Protein AF-A0A7C9EE19-F1 (afdb_monomer)

Solvent-accessible surface area (backbone atoms only — not comparable to full-atom values): 13655 Å² total; per-residue (Å²): 97,84,60,74,48,74,45,50,54,48,44,42,78,73,37,93,88,43,76,81,64,87,72,35,47,49,57,28,55,75,69,73,62,63,69,71,61,32,58,53,50,44,50,51,52,64,73,42,63,84,76,76,66,78,66,37,51,31,36,40,37,38,56,40,65,44,75,71,57,58,52,38,36,60,92,71,27,51,80,49,44,76,44,81,90,72,93,55,77,89,51,56,84,52,45,67,59,51,50,53,50,48,53,49,28,58,78,70,51,66,73,44,75,79,48,72,50,75,57,94,93,35,40,36,34,32,32,30,45,57,46,43,48,74,50,78,75,36,78,85,41,49,64,61,52,52,52,50,54,49,52,49,53,54,48,38,35,73,63,64,22,51,33,38,32,30,32,80,74,69,29,31,51,94,78,37,57,44,47,51,54,54,49,69,74,42,77,82,61,77,32,43,79,43,56,58,49,70,61,52,32,53,52,55,58,71,68,53,66,93,85,66,88,78,83,91,69,81,60,43,86,40,82,46,28,35,56,40,50,64,58,74,78,107

Foldseek 3Di:
DAFDDPLLVVCVVVPPLNDPPPTGVVVCVVVVNDDPCSVVSVVVVVVCVPVDDDQALEEEEAEAADLQSVCLQCVNPVVSVVDPRDDDPVCVVCSVVSVVVLVVCLPDNAKDFSDWDADPNGIYTYIYDSHYPVLLVPPVCLVVSVVRLLVVQVVSQVSVHAEYEQEDSSLPCVRQNRCVNNCVVCVPRNYHYHHCLVVVLVVVLVPDDPPDPDDDQDPCVDPNNVSNVVVVVD

Mean predicted aligned error: 7.74 Å

Nearest PDB structures (foldseek):
  8s65-assembly1_A  TM=3.231E-01  e=6.496E+00  Toxoplasma gondii
  8bwc-assembly1_A  TM=3.155E-01  e=8.228E+00  Escherichia coli
  8s65-assembly2_B  TM=2.722E-01  e=6.891E+00  Toxoplasma gondii

pLDDT: mean 88.24, std 10.8, range [48.5, 98.25]

Organism: Opuntia streptacantha (NCBI:txid393608)

Structure (mmCIF, N/CA/C/O backbone):
data_AF-A0A7C9EE19-F1
#
_entry.id   AF-A0A7C9EE19-F1
#
loop_
_atom_site.group_PDB
_atom_site.id
_atom_site.type_symbol
_atom_site.label_atom_id
_atom_site.label_alt_id
_atom_site.label_comp_id
_atom_site.label_asym_id
_atom_site.label_entity_id
_atom_site.label_seq_id
_atom_site.pdbx_PDB_ins_code
_atom_site.Cartn_x
_atom_site.Cartn_y
_atom_site.Cartn_z
_atom_site.occupancy
_atom_site.B_iso_or_equiv
_atom_site.auth_seq_id
_atom_site.auth_comp_id
_atom_site.auth_asym_id
_atom_site.auth_atom_id
_atom_site.pdbx_PDB_model_num
ATOM 1 N N . TYR A 1 1 ? -24.754 15.713 14.280 1.00 54.56 1 TYR A N 1
ATOM 2 C CA . TYR A 1 1 ? -23.568 15.708 13.398 1.00 54.56 1 TYR A CA 1
ATOM 3 C C . TYR A 1 1 ? -23.736 16.798 12.347 1.00 54.56 1 TYR A C 1
ATOM 5 O O . TYR A 1 1 ? -24.830 16.920 11.824 1.00 54.56 1 TYR A O 1
ATOM 13 N N . LEU A 1 2 ? -22.707 17.600 12.047 1.00 52.12 2 LEU A N 1
ATOM 14 C CA . LEU A 1 2 ? -22.769 18.587 10.948 1.00 52.12 2 LEU A CA 1
ATOM 15 C C . LEU A 1 2 ? -22.546 17.939 9.567 1.00 52.12 2 LEU A C 1
ATOM 17 O O . LEU A 1 2 ? -22.934 18.500 8.550 1.00 52.12 2 LEU A O 1
ATOM 21 N N . ILE A 1 3 ? -21.937 16.748 9.540 1.00 59.44 3 ILE A N 1
ATOM 22 C CA . ILE A 1 3 ? -21.558 16.006 8.333 1.00 59.44 3 ILE A CA 1
ATOM 23 C C . ILE A 1 3 ? -22.097 14.576 8.441 1.00 59.44 3 ILE A C 1
ATOM 25 O O . ILE A 1 3 ? -22.168 14.006 9.531 1.00 59.44 3 ILE A O 1
ATOM 29 N N . TYR A 1 4 ? -22.487 14.011 7.304 1.00 65.69 4 TYR A N 1
ATOM 30 C CA . TYR A 1 4 ? -22.985 12.650 7.152 1.00 65.69 4 TYR A CA 1
ATOM 31 C C . TYR A 1 4 ? -22.011 11.586 7.693 1.00 65.69 4 TYR A C 1
ATOM 33 O O . TYR A 1 4 ? -20.843 11.562 7.300 1.00 65.69 4 TYR A O 1
ATOM 41 N N . THR A 1 5 ? -22.481 10.681 8.560 1.00 69.62 5 THR A N 1
ATOM 42 C CA . THR A 1 5 ? -21.664 9.579 9.101 1.00 69.62 5 THR A CA 1
ATOM 43 C C . THR A 1 5 ? -22.071 8.223 8.514 1.00 69.62 5 THR A C 1
ATOM 45 O O . THR A 1 5 ? -23.236 8.024 8.161 1.00 69.62 5 THR A O 1
ATOM 48 N N . PRO A 1 6 ? -21.148 7.243 8.432 1.00 74.25 6 PRO A N 1
ATOM 49 C CA . PRO A 1 6 ? -21.480 5.889 7.988 1.00 74.25 6 PRO A CA 1
ATOM 50 C C . PRO A 1 6 ? -22.571 5.209 8.825 1.00 74.25 6 PRO A C 1
ATOM 52 O O . PRO A 1 6 ? -23.382 4.474 8.280 1.00 74.25 6 PRO A O 1
ATOM 55 N N . THR A 1 7 ? -22.638 5.462 10.134 1.00 78.38 7 THR A N 1
ATOM 56 C CA . THR A 1 7 ? -23.676 4.872 10.996 1.00 78.38 7 THR A CA 1
ATOM 57 C C . THR A 1 7 ? -25.049 5.474 10.753 1.00 78.38 7 THR A C 1
ATOM 59 O O . THR A 1 7 ? -26.041 4.751 10.789 1.00 78.38 7 THR A O 1
ATOM 62 N N . TYR A 1 8 ? -25.107 6.769 10.440 1.00 76.56 8 TYR A N 1
ATOM 63 C CA . TYR A 1 8 ? -26.339 7.426 10.021 1.00 76.56 8 TYR A CA 1
ATOM 64 C C . TYR A 1 8 ? -26.836 6.863 8.677 1.00 76.56 8 TYR A C 1
ATOM 66 O O . TYR A 1 8 ? -28.012 6.534 8.548 1.00 76.56 8 TYR A O 1
ATOM 74 N N . HIS A 1 9 ? -25.924 6.640 7.719 1.00 76.38 9 HIS A N 1
ATOM 75 C CA . HIS A 1 9 ? -26.224 5.937 6.462 1.00 76.38 9 HIS A CA 1
ATOM 76 C C . HIS A 1 9 ? -26.796 4.540 6.702 1.00 76.38 9 HIS A C 1
ATOM 78 O O . HIS A 1 9 ? -27.820 4.178 6.132 1.00 76.38 9 HIS A O 1
ATOM 84 N N . THR A 1 10 ? -26.136 3.737 7.538 1.00 78.69 10 THR A N 1
ATOM 85 C CA . THR A 1 10 ? -26.581 2.371 7.827 1.00 78.69 10 THR A CA 1
ATOM 86 C C . THR A 1 10 ? -27.983 2.358 8.417 1.00 78.69 10 THR A C 1
ATOM 88 O O . THR A 1 10 ? -28.824 1.622 7.913 1.00 78.69 10 THR A O 1
ATOM 91 N N . LEU A 1 11 ? -28.258 3.200 9.419 1.00 80.38 11 LEU A N 1
ATOM 92 C CA . LEU A 1 11 ? -29.579 3.261 10.047 1.00 80.38 11 LEU A CA 1
ATOM 93 C C . LEU A 1 11 ? -30.680 3.636 9.068 1.00 80.38 11 LEU A C 1
ATOM 95 O O . LEU A 1 11 ? -31.757 3.057 9.134 1.00 80.38 11 LEU A O 1
ATOM 99 N N . HIS A 1 12 ? -30.393 4.533 8.128 1.00 76.06 12 HIS A N 1
ATOM 100 C CA . HIS A 1 12 ? -31.331 4.856 7.065 1.00 76.06 12 HIS A CA 1
ATOM 101 C C . HIS A 1 12 ? -31.692 3.635 6.197 1.00 76.06 12 HIS A C 1
ATOM 103 O O . HIS A 1 12 ? -32.856 3.428 5.870 1.00 76.06 12 HIS A O 1
ATOM 109 N N . HIS A 1 13 ? -30.719 2.787 5.860 1.00 75.19 13 HIS A N 1
ATOM 110 C CA . HIS A 1 13 ? -30.983 1.581 5.069 1.00 75.19 13 HIS A CA 1
ATOM 111 C C . HIS A 1 13 ? -31.585 0.420 5.870 1.00 75.19 13 HIS A C 1
ATOM 113 O O . HIS A 1 13 ? -32.135 -0.502 5.269 1.00 75.19 13 HIS A O 1
ATOM 119 N N . THR A 1 14 ? -31.475 0.431 7.199 1.00 79.69 14 THR A N 1
ATOM 120 C CA . THR A 1 14 ? -31.976 -0.653 8.057 1.00 79.69 14 THR A CA 1
ATOM 121 C C . THR A 1 14 ? -33.297 -0.328 8.751 1.00 79.69 14 THR A C 1
ATOM 123 O O . THR A 1 14 ? -34.062 -1.243 9.043 1.00 79.69 14 THR A O 1
ATOM 126 N N . GLU A 1 15 ? -33.581 0.945 9.033 1.00 77.50 15 GLU A N 1
ATOM 127 C CA . GLU A 1 15 ? -34.769 1.389 9.766 1.00 77.50 15 GLU A CA 1
ATOM 128 C C . GLU A 1 15 ? -35.680 2.234 8.873 1.00 77.50 15 GLU A C 1
ATOM 130 O O . GLU A 1 15 ? -35.262 3.243 8.312 1.00 77.50 15 GLU A O 1
ATOM 135 N N . LYS A 1 16 ? -36.962 1.861 8.796 1.00 71.88 16 LYS A N 1
ATOM 136 C CA . LYS A 1 16 ? -37.968 2.579 7.994 1.00 71.88 16 LYS A CA 1
ATOM 137 C C . LYS A 1 16 ? -38.292 3.980 8.530 1.00 71.88 16 LYS A C 1
ATOM 139 O O . LYS A 1 16 ? -38.760 4.818 7.770 1.00 71.88 16 LYS A O 1
ATOM 144 N N . ASP A 1 17 ? -37.999 4.229 9.805 1.00 69.94 17 ASP A N 1
ATOM 145 C CA . ASP A 1 17 ? -38.342 5.470 10.513 1.00 69.94 17 ASP A CA 1
ATOM 146 C C . ASP A 1 17 ? -37.220 6.525 10.447 1.00 69.94 17 ASP A C 1
ATOM 148 O O . ASP A 1 17 ? -37.291 7.571 11.089 1.00 69.94 17 ASP A O 1
ATOM 152 N N . SER A 1 18 ? -36.153 6.255 9.687 1.00 67.25 18 SER A N 1
ATOM 153 C CA . SER A 1 18 ? -35.038 7.183 9.488 1.00 67.25 18 SER A CA 1
ATOM 154 C C . SER A 1 18 ? -35.227 7.961 8.184 1.00 67.25 18 SER A C 1
ATOM 156 O O . SER A 1 18 ? -35.023 7.421 7.093 1.00 67.25 18 SER A O 1
ATOM 158 N N . ASN A 1 19 ? -35.618 9.235 8.302 1.00 60.59 19 ASN A N 1
ATOM 159 C CA . ASN A 1 19 ? -35.933 10.104 7.166 1.00 60.59 19 ASN A CA 1
ATOM 160 C C . ASN A 1 19 ? -34.787 10.216 6.143 1.00 60.59 19 ASN A C 1
ATOM 162 O O . ASN A 1 19 ? -33.608 10.301 6.477 1.00 60.59 19 ASN A O 1
ATOM 166 N N . PHE A 1 20 ? -35.177 10.267 4.867 1.00 54.53 20 PHE A N 1
ATOM 167 C CA . PHE A 1 20 ? -34.319 10.382 3.684 1.00 54.53 20 PHE A CA 1
ATOM 168 C C . PHE A 1 20 ? -33.808 11.814 3.473 1.00 54.53 20 PHE A C 1
ATOM 170 O O . PHE A 1 20 ? -33.829 12.298 2.341 1.00 54.53 20 PHE A O 1
ATOM 177 N N . CYS A 1 21 ? -33.404 12.559 4.513 1.00 53.66 21 CYS A N 1
ATOM 178 C CA . CYS A 1 21 ? -32.814 13.869 4.240 1.00 53.66 21 CYS A CA 1
ATOM 179 C C . CYS A 1 21 ? -31.444 13.638 3.597 1.00 53.66 21 CYS A C 1
ATOM 181 O O . CYS A 1 21 ? -30.437 13.419 4.267 1.00 53.66 21 CYS A O 1
ATOM 183 N N . LEU A 1 22 ? -31.462 13.608 2.262 1.00 48.50 22 LEU A N 1
ATOM 184 C CA . LEU A 1 22 ? -30.550 12.877 1.388 1.00 48.50 22 LEU A CA 1
ATOM 185 C C . LEU A 1 22 ? -29.077 13.253 1.553 1.00 48.50 22 LEU A C 1
ATOM 187 O O . LEU A 1 22 ? -28.220 12.561 1.018 1.00 48.50 22 LEU A O 1
ATOM 191 N N . PHE A 1 23 ? -28.752 14.309 2.304 1.00 52.09 23 PHE A N 1
ATOM 192 C CA . PHE A 1 23 ? -27.377 14.766 2.419 1.00 52.09 23 PHE A CA 1
ATOM 193 C C . PHE A 1 23 ? -26.913 15.299 3.774 1.00 52.09 23 PHE A C 1
ATOM 195 O O . PHE A 1 23 ? -25.697 15.417 3.917 1.00 52.09 23 PHE A O 1
ATOM 202 N N . MET A 1 24 ? -27.748 15.612 4.779 1.00 60.44 24 MET A N 1
ATOM 203 C CA . MET A 1 24 ? -27.207 16.278 5.981 1.00 60.44 24 MET A CA 1
ATOM 204 C C . MET A 1 24 ? -27.994 16.037 7.283 1.00 60.44 24 MET A C 1
ATOM 206 O O . MET A 1 24 ? -29.144 16.461 7.369 1.00 60.44 24 MET A O 1
ATOM 210 N N . PRO A 1 25 ? -27.330 15.569 8.364 1.00 66.12 25 PRO A N 1
ATOM 211 C CA . PRO A 1 25 ? -27.910 15.569 9.710 1.00 66.12 25 PRO A CA 1
ATOM 212 C C . PRO A 1 25 ? -28.196 16.980 10.264 1.00 66.12 25 PRO A C 1
ATOM 214 O O . PRO A 1 25 ? -28.789 17.110 11.330 1.00 66.12 25 PRO A O 1
ATOM 217 N N . LEU A 1 26 ? -27.788 18.039 9.552 1.00 70.62 26 LEU A N 1
ATOM 218 C CA . LEU A 1 26 ? -28.164 19.424 9.835 1.00 70.62 26 LEU A CA 1
ATOM 219 C C . LEU A 1 26 ? -29.665 19.669 9.627 1.00 70.62 26 LEU A C 1
ATOM 221 O O . LEU A 1 26 ? -30.281 20.336 10.448 1.00 70.62 26 LEU A O 1
ATOM 225 N N . TYR A 1 27 ? -30.264 19.135 8.561 1.00 74.94 27 TYR A N 1
ATOM 226 C CA . TYR A 1 27 ? -31.693 19.338 8.309 1.00 74.94 27 TYR A CA 1
ATOM 227 C C . TYR A 1 27 ? -32.546 18.526 9.274 1.00 74.94 27 TYR A C 1
ATOM 229 O O . TYR A 1 27 ? -33.537 19.043 9.775 1.00 74.94 27 TYR A O 1
ATOM 237 N N . ASP A 1 28 ? -32.110 17.315 9.624 1.00 74.88 28 ASP A N 1
ATOM 238 C CA . ASP A 1 28 ? -32.756 16.544 10.685 1.00 74.88 28 ASP A CA 1
ATOM 239 C C . ASP A 1 28 ? -32.596 17.197 12.061 1.00 74.88 28 ASP A C 1
ATOM 241 O O . ASP A 1 28 ? -33.479 17.082 12.906 1.00 74.88 28 ASP A O 1
ATOM 245 N N . LEU A 1 29 ? -31.496 17.921 12.301 1.00 76.06 29 LEU A N 1
ATOM 246 C CA . LEU A 1 29 ? -31.345 18.7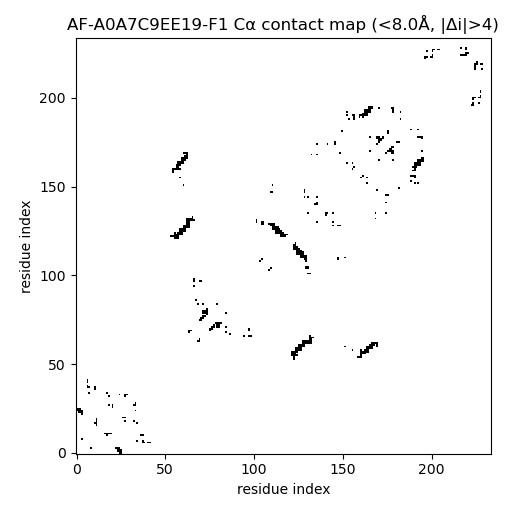42 13.503 1.00 76.06 29 LEU A CA 1
ATOM 247 C C . LEU A 1 29 ? -32.348 19.901 13.508 1.00 76.06 29 LEU A C 1
ATOM 249 O O . LEU A 1 29 ? -33.022 20.109 14.511 1.00 76.06 29 LEU A O 1
ATOM 253 N N . LEU A 1 30 ? -32.463 20.633 12.395 1.00 80.69 30 LEU A N 1
ATOM 254 C CA . LEU A 1 30 ? -33.391 21.760 12.254 1.00 80.69 30 LEU A CA 1
ATOM 255 C C . LEU A 1 30 ? -34.861 21.319 12.319 1.00 80.69 30 LEU A C 1
ATOM 257 O O . LEU A 1 30 ? -35.685 22.021 12.894 1.00 80.69 30 LEU A O 1
ATOM 261 N N . GLY A 1 31 ? -35.179 20.155 11.751 1.00 79.12 31 GLY A N 1
ATOM 262 C CA . GLY A 1 31 ? -36.510 19.550 11.764 1.00 79.12 31 GLY A CA 1
ATOM 263 C C . GLY A 1 31 ? -36.824 18.740 13.022 1.00 79.12 31 GLY A C 1
ATOM 264 O O . GLY A 1 31 ? -37.921 18.201 13.125 1.00 79.12 31 GLY A O 1
ATOM 265 N N . ASN A 1 32 ? -35.887 18.641 13.972 1.00 77.00 32 ASN A N 1
ATOM 266 C CA . ASN A 1 32 ? -35.999 17.819 15.180 1.00 77.00 32 ASN A CA 1
ATOM 267 C C . ASN A 1 32 ? -36.312 16.327 14.900 1.00 77.00 32 ASN A C 1
ATOM 269 O O . ASN A 1 32 ? -37.009 15.667 15.667 1.00 77.00 32 ASN A O 1
ATOM 273 N N . THR A 1 33 ? -35.782 15.787 13.799 1.00 74.75 33 THR A N 1
ATOM 274 C CA . THR A 1 33 ? -35.933 14.391 13.338 1.00 74.75 33 THR A CA 1
ATOM 275 C C . THR A 1 33 ? -34.640 13.574 13.460 1.00 74.75 33 THR A C 1
ATOM 277 O O . THR A 1 33 ? -34.495 12.515 12.849 1.00 74.75 33 THR A O 1
ATOM 280 N N . LEU A 1 34 ? -33.661 14.043 14.242 1.00 75.50 34 LEU A N 1
ATOM 281 C CA . LEU A 1 34 ? -32.386 13.348 14.444 1.00 75.50 34 LEU A CA 1
ATOM 282 C C . LEU A 1 34 ? -32.559 11.968 15.100 1.00 75.50 34 LEU A C 1
ATOM 284 O O . LEU A 1 34 ? -33.027 11.851 16.231 1.00 75.50 34 LEU A O 1
ATOM 288 N N . ASN A 1 35 ? -32.053 10.921 14.440 1.00 75.00 35 ASN A N 1
ATOM 289 C CA . ASN A 1 35 ? -32.024 9.575 15.011 1.00 75.00 35 ASN A CA 1
ATOM 290 C C . ASN A 1 35 ? -30.814 9.385 15.956 1.00 75.00 35 ASN A C 1
ATOM 292 O O . ASN A 1 35 ? -29.667 9.209 15.520 1.00 75.00 35 ASN A O 1
ATOM 296 N N . GLY A 1 36 ? -31.080 9.382 17.267 1.00 76.81 36 GLY A N 1
ATOM 297 C CA . GLY A 1 36 ? -30.081 9.188 18.328 1.00 76.81 36 GLY A CA 1
ATOM 298 C C . GLY A 1 36 ? -29.399 7.812 18.342 1.00 76.81 36 GLY A C 1
ATOM 299 O O . GLY A 1 36 ? -28.292 7.685 18.868 1.00 76.81 36 GLY A O 1
ATOM 300 N N . LYS A 1 37 ? -29.986 6.792 17.698 1.00 83.44 37 LYS A N 1
ATOM 301 C CA . LYS A 1 37 ? -29.392 5.446 17.599 1.00 83.44 37 LYS A CA 1
ATOM 302 C C . LYS A 1 37 ? -28.081 5.435 16.816 1.00 83.44 37 LYS A C 1
ATOM 304 O O . LYS A 1 37 ? -27.281 4.523 16.987 1.00 83.44 37 LYS A O 1
ATOM 309 N N . SER A 1 38 ? -27.832 6.445 15.977 1.00 79.19 38 SER A N 1
ATOM 310 C CA . SER A 1 38 ? -26.590 6.573 15.195 1.00 79.19 38 SER A CA 1
ATOM 311 C C . SER A 1 38 ? -25.341 6.605 16.075 1.00 79.19 38 SER A C 1
ATOM 313 O O . SER A 1 38 ? -24.321 6.012 15.712 1.00 79.19 38 SER A O 1
ATOM 315 N N . TRP A 1 39 ? -25.434 7.247 17.245 1.00 81.38 39 TRP A N 1
ATOM 316 C CA . TRP A 1 39 ? -24.356 7.291 18.229 1.00 81.38 39 TRP A CA 1
ATOM 317 C C . TRP A 1 39 ? -24.165 5.945 18.920 1.00 81.38 39 TRP A C 1
ATOM 319 O O . TRP A 1 39 ? -23.038 5.477 19.063 1.00 81.38 39 TRP A O 1
ATOM 329 N N . GLU A 1 40 ? -25.262 5.294 19.300 1.00 86.06 40 GLU A N 1
ATOM 330 C CA . GLU A 1 40 ? -25.208 3.980 19.936 1.00 86.06 40 GLU A CA 1
ATOM 331 C C . GLU A 1 40 ? -24.639 2.927 18.976 1.00 86.06 40 GLU A C 1
ATOM 333 O O . GLU A 1 40 ? -23.737 2.185 19.350 1.00 86.06 40 GLU A O 1
ATOM 338 N N . LEU A 1 41 ? -25.049 2.941 17.703 1.00 84.81 41 LEU A N 1
ATOM 339 C CA . LEU A 1 41 ? -24.480 2.084 16.664 1.00 84.81 41 LEU A CA 1
ATOM 340 C C . LEU A 1 41 ? -22.981 2.357 16.462 1.00 84.81 41 LEU A C 1
ATOM 342 O O . LEU A 1 41 ? -22.192 1.419 16.367 1.00 84.81 41 LEU A O 1
ATOM 346 N N . GLN A 1 42 ? -22.564 3.628 16.442 1.00 84.12 42 GLN A N 1
ATOM 347 C CA . GLN A 1 42 ? -21.145 3.994 16.364 1.00 84.12 42 GLN A CA 1
ATOM 348 C C . GLN A 1 42 ? -20.367 3.442 17.558 1.00 84.12 42 GLN A C 1
ATOM 350 O O . GLN A 1 42 ? -19.315 2.831 17.377 1.00 84.12 42 GLN A O 1
ATOM 355 N N . LYS A 1 43 ? -20.894 3.625 18.770 1.00 84.00 43 LYS A N 1
ATOM 356 C CA . LYS A 1 43 ? -20.286 3.142 20.008 1.00 84.00 43 LYS A CA 1
ATOM 357 C C . LYS A 1 43 ? -20.186 1.619 20.014 1.00 84.00 43 LYS A C 1
ATOM 359 O O . LYS A 1 43 ? -19.125 1.094 20.331 1.00 84.00 43 LYS A O 1
ATOM 364 N N . GLN A 1 44 ? -21.240 0.913 19.613 1.00 84.06 44 GLN A N 1
ATOM 365 C CA . GLN A 1 44 ? -21.248 -0.545 19.503 1.00 84.06 44 GLN A CA 1
ATOM 366 C C . GLN A 1 44 ? -20.213 -1.045 18.496 1.00 84.06 44 GLN A C 1
ATOM 368 O O . GLN A 1 44 ? -19.430 -1.930 18.829 1.00 84.06 44 GLN A O 1
ATOM 373 N N . ILE A 1 45 ? -20.149 -0.452 17.298 1.00 80.38 45 ILE A N 1
ATOM 374 C CA . ILE A 1 45 ? -19.132 -0.797 16.295 1.00 80.38 45 ILE A CA 1
ATOM 375 C C . ILE A 1 45 ? -17.731 -0.566 16.867 1.00 80.38 45 ILE A C 1
ATOM 377 O O . ILE A 1 45 ? -16.900 -1.465 16.797 1.00 80.38 45 ILE A O 1
ATOM 381 N N . SER A 1 46 ? -17.480 0.589 17.492 1.00 77.50 46 SER A N 1
ATOM 382 C CA . SER A 1 46 ? -16.189 0.912 18.110 1.00 77.50 46 SER A CA 1
ATOM 383 C C . SER A 1 46 ? -15.809 -0.033 19.259 1.00 77.50 46 SER A C 1
ATOM 385 O O . SER A 1 46 ? -14.647 -0.412 19.367 1.00 77.50 46 SER A O 1
ATOM 387 N N . LEU A 1 47 ? -16.765 -0.454 20.094 1.00 78.94 47 LEU A N 1
ATOM 388 C CA . LEU A 1 47 ? -16.547 -1.412 21.192 1.00 78.94 47 LEU A CA 1
ATOM 389 C C . LEU A 1 47 ? -16.349 -2.857 20.711 1.00 78.94 47 LEU A C 1
ATOM 391 O O . LEU A 1 47 ? -15.781 -3.680 21.435 1.00 78.94 47 LEU A O 1
ATOM 395 N N . ASN A 1 48 ? -16.835 -3.168 19.510 1.00 70.00 48 ASN A N 1
ATOM 396 C CA . ASN A 1 48 ? -16.722 -4.481 18.884 1.00 70.00 48 ASN A CA 1
ATOM 397 C C . ASN A 1 48 ? -15.513 -4.602 17.946 1.00 70.00 48 ASN A C 1
ATOM 399 O O . ASN A 1 48 ? -15.282 -5.689 17.408 1.00 70.00 48 ASN A O 1
ATOM 403 N N . VAL A 1 49 ? -14.726 -3.532 17.779 1.00 65.31 49 VAL A N 1
ATOM 404 C CA . VAL A 1 49 ? -13.4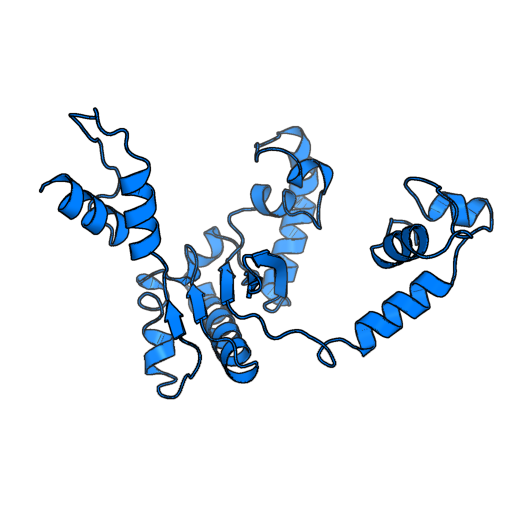47 -3.568 17.055 1.00 65.31 49 VAL A CA 1
ATOM 405 C C . VAL A 1 49 ? -12.582 -4.691 17.633 1.00 65.31 49 VAL A C 1
ATOM 407 O O . VAL A 1 49 ? -12.317 -4.736 18.834 1.00 65.31 49 VAL A O 1
ATOM 410 N N . GLY A 1 50 ? -12.188 -5.635 16.776 1.00 59.03 50 GLY A N 1
ATOM 411 C CA . GLY A 1 50 ? -11.378 -6.801 17.141 1.00 59.03 50 GLY A CA 1
ATOM 412 C C . GLY A 1 50 ? -12.111 -8.004 17.759 1.00 59.03 50 GLY A C 1
ATOM 413 O O . GLY A 1 50 ? -11.462 -9.022 17.975 1.00 59.03 50 GLY A O 1
ATOM 414 N N . LYS A 1 51 ? -13.428 -7.948 18.025 1.00 59.62 51 LYS A N 1
ATOM 415 C CA . LYS A 1 51 ? -14.179 -9.091 18.604 1.00 59.62 51 LYS A CA 1
ATOM 416 C C . LYS A 1 51 ? -14.774 -10.045 17.563 1.00 59.62 51 LYS A C 1
ATOM 418 O O . LYS A 1 51 ? -14.871 -11.232 17.837 1.00 59.62 51 LYS A O 1
ATOM 423 N N . ASN A 1 52 ? -15.137 -9.530 16.386 1.00 55.84 52 ASN A N 1
ATOM 424 C CA . ASN A 1 52 ? -15.767 -10.276 15.284 1.00 55.84 52 ASN A CA 1
ATOM 425 C C . ASN A 1 52 ? -15.129 -9.945 13.920 1.00 55.84 52 ASN A C 1
ATOM 427 O O . ASN A 1 52 ? -15.791 -9.998 12.884 1.00 55.84 52 ASN A O 1
ATOM 431 N N . GLU A 1 53 ? -13.859 -9.532 13.898 1.00 66.00 53 GLU A N 1
ATOM 432 C CA . GLU A 1 53 ? -13.192 -9.258 12.625 1.00 66.00 53 GLU A CA 1
ATOM 433 C C . GLU A 1 53 ? -12.839 -10.570 11.926 1.00 66.00 53 GLU A C 1
ATOM 435 O O . GLU A 1 53 ? -12.046 -11.370 12.424 1.00 66.00 53 GLU A O 1
ATOM 440 N N . ASN A 1 54 ? -13.422 -10.773 10.743 1.00 80.19 54 ASN A N 1
ATOM 441 C CA . ASN A 1 54 ? -12.961 -11.806 9.830 1.00 80.19 54 ASN A CA 1
ATOM 442 C C . ASN A 1 54 ? -11.477 -11.563 9.542 1.00 80.19 54 ASN A C 1
ATOM 444 O O . ASN A 1 54 ? -11.087 -10.491 9.075 1.00 80.19 54 ASN A O 1
ATOM 448 N N . ILE A 1 55 ? -10.651 -12.565 9.831 1.00 90.00 55 ILE A N 1
ATOM 449 C CA . ILE A 1 55 ? -9.220 -12.509 9.545 1.00 90.00 55 ILE A CA 1
ATOM 450 C C . ILE A 1 55 ? -9.060 -12.408 8.022 1.00 90.00 55 ILE A C 1
ATOM 452 O O . ILE A 1 55 ? -9.593 -13.261 7.307 1.00 90.00 55 ILE A O 1
ATOM 456 N N . PRO A 1 56 ? -8.339 -11.403 7.496 1.00 93.94 56 PRO A N 1
ATOM 457 C CA . PRO A 1 56 ? -8.121 -11.319 6.064 1.00 93.94 56 PRO A CA 1
ATOM 458 C C . PRO A 1 56 ? -7.252 -12.489 5.596 1.00 93.94 56 PRO A C 1
ATOM 460 O O . PRO A 1 56 ? -6.195 -12.770 6.165 1.00 93.94 56 PRO A O 1
ATOM 463 N N . ASP A 1 57 ? -7.662 -13.148 4.514 1.00 94.69 57 ASP A N 1
ATOM 464 C CA . ASP A 1 57 ? -6.847 -14.174 3.860 1.00 94.69 57 ASP A CA 1
ATOM 465 C C . ASP A 1 57 ? -5.566 -13.563 3.270 1.00 94.69 57 ASP A C 1
ATOM 467 O O . ASP A 1 57 ? -4.517 -14.214 3.218 1.00 94.69 57 ASP A O 1
ATOM 471 N N . PHE A 1 58 ? -5.660 -12.307 2.821 1.00 95.62 58 PHE A N 1
ATOM 472 C CA . PHE A 1 58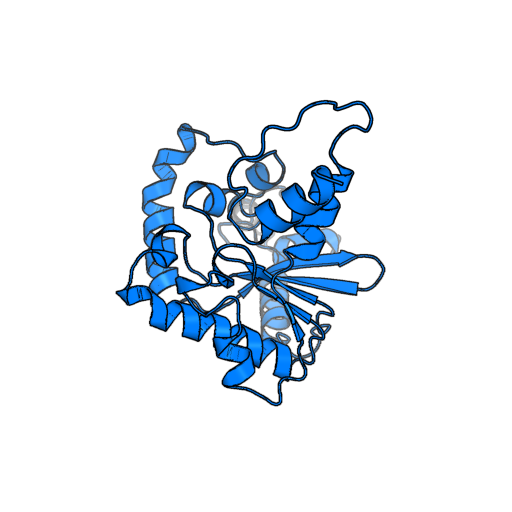 ? -4.592 -11.575 2.153 1.00 95.62 58 PHE A CA 1
ATOM 473 C C . PHE A 1 58 ? -4.582 -10.096 2.543 1.00 95.62 58 PHE A C 1
ATOM 475 O O . PHE A 1 58 ? -5.623 -9.434 2.559 1.00 95.62 58 PHE A O 1
ATOM 482 N N . VAL A 1 59 ? -3.382 -9.557 2.761 1.00 97.50 59 VAL A N 1
ATOM 483 C CA . VAL A 1 59 ? -3.157 -8.128 3.007 1.00 97.50 59 VAL A CA 1
ATOM 484 C C . VAL A 1 59 ? -2.255 -7.534 1.925 1.00 97.50 59 VAL A C 1
ATOM 486 O O . VAL A 1 59 ? -1.126 -7.978 1.721 1.00 97.50 59 VAL A O 1
ATOM 489 N N . PHE A 1 60 ? -2.723 -6.475 1.270 1.00 97.50 60 PHE A N 1
ATOM 490 C CA . PHE A 1 60 ? -1.916 -5.615 0.410 1.00 97.50 60 PHE A CA 1
ATOM 491 C C . PHE A 1 60 ? -1.429 -4.406 1.211 1.00 97.50 60 PHE A C 1
ATOM 493 O O . PHE A 1 60 ? -2.226 -3.544 1.574 1.00 97.50 60 PHE A O 1
ATOM 500 N N . LEU A 1 61 ? -0.131 -4.334 1.508 1.00 98.12 61 LEU A N 1
ATOM 501 C CA . LEU A 1 61 ? 0.453 -3.231 2.268 1.00 98.12 61 LEU A CA 1
ATOM 502 C C . LEU A 1 61 ? 0.934 -2.128 1.319 1.00 98.12 61 LEU A C 1
ATOM 504 O O . LEU A 1 61 ? 2.025 -2.209 0.745 1.00 98.12 61 LEU A O 1
ATOM 508 N N . ALA A 1 62 ? 0.113 -1.095 1.174 1.00 97.00 62 ALA A N 1
ATOM 509 C CA . ALA A 1 62 ? 0.329 0.082 0.346 1.00 97.00 62 ALA A CA 1
ATOM 510 C C . ALA A 1 62 ? 0.952 1.256 1.118 1.00 97.00 62 ALA A C 1
ATOM 512 O O . ALA A 1 62 ? 1.169 1.209 2.331 1.00 97.00 62 ALA A O 1
ATOM 513 N N . HIS A 1 63 ? 1.257 2.320 0.385 1.00 96.38 63 HIS A N 1
ATOM 514 C CA . HIS A 1 63 ? 1.618 3.632 0.911 1.00 96.38 63 HIS A CA 1
ATOM 515 C C . HIS A 1 63 ? 0.883 4.699 0.097 1.00 96.38 63 HIS A C 1
ATOM 517 O O . HIS A 1 63 ? 0.332 4.402 -0.965 1.00 96.38 63 HIS A O 1
ATOM 523 N N . VAL A 1 64 ? 0.873 5.936 0.581 1.00 95.38 64 VAL A N 1
ATOM 524 C CA . VAL A 1 64 ? 0.250 7.040 -0.153 1.00 95.38 64 VAL A CA 1
ATOM 525 C C . VAL A 1 64 ? 1.177 7.451 -1.296 1.00 95.38 64 VAL A C 1
ATOM 527 O O . VAL A 1 64 ? 2.383 7.585 -1.081 1.00 95.38 64 VAL A O 1
ATOM 530 N N . VAL A 1 65 ? 0.653 7.621 -2.512 1.00 93.44 65 VAL A N 1
ATOM 531 C CA . VAL A 1 65 ? 1.474 7.995 -3.677 1.00 93.44 65 VAL A CA 1
ATOM 532 C C . VAL A 1 65 ? 1.885 9.461 -3.547 1.00 93.44 65 VAL A C 1
ATOM 534 O O . VAL A 1 65 ? 3.061 9.760 -3.342 1.00 93.44 65 VAL A O 1
ATOM 537 N N . ASP A 1 66 ? 0.900 10.356 -3.553 1.00 91.44 66 ASP A N 1
ATOM 538 C CA . ASP A 1 66 ? 1.057 11.806 -3.419 1.00 91.44 66 ASP A CA 1
ATOM 539 C C . ASP A 1 66 ? -0.213 12.477 -2.841 1.00 91.44 66 ASP A C 1
ATOM 541 O O . ASP A 1 66 ? -1.217 11.813 -2.561 1.00 91.44 66 ASP A O 1
ATOM 545 N N . ILE A 1 67 ? -0.168 13.803 -2.663 1.00 89.88 67 ILE A N 1
ATOM 546 C CA . ILE A 1 67 ? -1.282 14.622 -2.147 1.00 89.88 67 ILE A CA 1
ATOM 547 C C . ILE A 1 67 ? -2.543 14.498 -3.011 1.00 89.88 67 ILE A C 1
ATOM 549 O O . ILE A 1 67 ? -3.641 14.371 -2.473 1.00 89.88 67 ILE A O 1
ATOM 553 N N . SER A 1 68 ? -2.404 14.476 -4.335 1.00 88.06 68 SER A N 1
ATOM 554 C CA . SER A 1 68 ? -3.543 14.384 -5.254 1.00 88.06 68 SER A CA 1
ATOM 555 C C . SER A 1 68 ? -4.232 13.024 -5.145 1.00 88.06 68 SER A C 1
ATOM 557 O O . SER A 1 68 ? -5.457 12.952 -5.057 1.00 88.06 68 SER A O 1
ATOM 559 N N . SER A 1 69 ? -3.455 11.942 -5.065 1.00 89.25 69 SER A N 1
ATOM 560 C CA . SER A 1 69 ? -3.970 10.586 -4.862 1.00 89.25 69 SER A CA 1
ATOM 561 C C . SER A 1 69 ? -4.667 10.425 -3.507 1.00 89.25 69 SER A C 1
ATOM 563 O O . SER A 1 69 ? -5.692 9.753 -3.420 1.00 89.25 69 SER A O 1
ATOM 565 N N . ALA A 1 70 ? -4.157 11.082 -2.457 1.00 90.69 70 ALA A N 1
ATOM 566 C CA . ALA A 1 70 ? -4.730 11.027 -1.115 1.00 90.69 70 ALA A CA 1
ATOM 567 C C . ALA A 1 70 ? -6.127 11.656 -1.061 1.00 90.69 70 ALA A C 1
ATOM 569 O O . ALA A 1 70 ? -6.981 11.202 -0.308 1.00 90.69 70 ALA A O 1
ATOM 570 N N . ILE A 1 71 ? -6.374 12.672 -1.887 1.00 88.38 71 ILE A N 1
ATOM 571 C CA . ILE A 1 71 ? -7.676 13.336 -2.004 1.00 88.38 71 ILE A CA 1
ATOM 572 C C . ILE A 1 71 ? -8.685 12.462 -2.777 1.00 88.38 71 ILE A C 1
ATOM 574 O O . ILE A 1 71 ? -9.892 12.592 -2.589 1.00 88.38 71 ILE A O 1
ATOM 578 N N . HIS A 1 72 ? -8.215 11.525 -3.604 1.00 87.75 72 HIS A N 1
ATOM 579 C CA . HIS A 1 72 ? -9.060 10.616 -4.393 1.00 87.75 72 HIS A CA 1
ATOM 580 C C . HIS A 1 72 ? -9.515 9.357 -3.641 1.00 87.75 72 HIS A C 1
ATOM 582 O O . HIS A 1 72 ? -10.248 8.544 -4.202 1.00 87.75 72 HIS A O 1
ATOM 588 N N . VAL A 1 73 ? -9.117 9.160 -2.380 1.00 87.25 73 VAL A N 1
ATOM 589 C CA . VAL A 1 73 ? -9.538 7.964 -1.632 1.00 87.25 73 VAL A CA 1
ATOM 590 C C . VAL A 1 73 ? -11.020 8.056 -1.215 1.00 87.25 73 VAL A C 1
ATOM 592 O O . VAL A 1 73 ? -11.491 9.139 -0.848 1.00 87.25 73 VAL A O 1
ATOM 595 N N . PRO A 1 74 ? -11.774 6.936 -1.205 1.00 82.88 74 PRO A N 1
ATOM 596 C CA . PRO A 1 74 ? -13.231 6.953 -1.021 1.00 82.88 74 PRO A CA 1
ATOM 597 C C . PRO A 1 74 ? -13.733 7.631 0.255 1.00 82.88 74 PRO A C 1
ATOM 599 O O . PRO A 1 74 ? -14.819 8.203 0.254 1.00 82.88 74 PRO A O 1
ATOM 602 N N . PHE A 1 75 ? -12.976 7.566 1.351 1.00 82.19 75 PHE A N 1
ATOM 603 C CA . PHE A 1 75 ? -13.382 8.189 2.613 1.00 82.19 75 PHE A CA 1
ATOM 604 C C . PHE A 1 75 ? -13.078 9.693 2.685 1.00 82.19 75 PHE A C 1
ATOM 606 O O . PHE A 1 75 ? -13.524 10.334 3.631 1.00 82.19 75 PHE A O 1
ATOM 613 N N . VAL A 1 76 ? -12.345 10.256 1.716 1.00 85.50 76 VAL A N 1
ATOM 614 C CA . VAL A 1 76 ? -12.093 11.703 1.622 1.00 85.50 76 VAL A CA 1
ATOM 615 C C . VAL A 1 76 ? -13.115 12.341 0.678 1.00 85.50 76 VAL A C 1
ATOM 617 O O . VAL A 1 76 ? -13.908 13.167 1.120 1.00 85.50 76 VAL A O 1
ATOM 620 N N . PHE A 1 77 ? -13.175 11.906 -0.588 1.00 81.75 77 PHE A N 1
ATOM 621 C CA . PHE A 1 77 ? -14.176 12.378 -1.555 1.00 81.75 77 PHE A CA 1
ATOM 622 C C . PHE A 1 77 ? -14.757 11.222 -2.376 1.00 81.75 77 PHE A C 1
ATOM 624 O O . PHE A 1 77 ? -14.211 10.832 -3.409 1.00 81.75 77 PHE A O 1
ATOM 631 N N . ARG A 1 78 ? -15.925 10.709 -1.962 1.00 81.12 78 ARG A N 1
ATOM 632 C CA . ARG A 1 78 ? -16.629 9.619 -2.671 1.00 81.12 78 ARG A CA 1
ATOM 633 C C . ARG A 1 78 ? -16.923 9.936 -4.137 1.00 81.12 78 ARG A C 1
ATOM 635 O O . ARG A 1 78 ? -16.793 9.053 -4.975 1.00 81.12 78 ARG A O 1
ATOM 642 N N . SER A 1 79 ? -17.285 11.182 -4.443 1.00 82.25 79 SER A N 1
ATOM 643 C CA . SER A 1 79 ? -17.550 11.626 -5.816 1.00 82.25 79 SER A CA 1
ATOM 644 C C . SER A 1 79 ? -16.309 11.563 -6.702 1.00 82.25 79 SER A C 1
ATOM 646 O O . SER A 1 79 ? -16.419 11.338 -7.900 1.00 82.25 79 SER A O 1
ATOM 648 N N . PHE A 1 80 ? -15.116 11.770 -6.142 1.00 84.75 80 PHE A N 1
ATOM 649 C CA . PHE A 1 80 ? -13.872 11.677 -6.903 1.00 84.75 80 PHE A CA 1
ATOM 650 C C . PHE A 1 80 ? -13.448 10.226 -7.060 1.00 84.75 80 PHE A C 1
ATOM 652 O O . PHE A 1 80 ? -13.121 9.819 -8.168 1.00 84.75 80 PHE A O 1
ATOM 659 N N . ALA A 1 81 ? -13.574 9.437 -5.994 1.00 85.50 81 ALA A N 1
ATOM 660 C CA . ALA A 1 81 ? -13.268 8.014 -6.007 1.00 85.50 81 ALA A CA 1
ATOM 661 C C . ALA A 1 81 ? -14.144 7.189 -6.973 1.00 85.50 81 ALA A C 1
ATOM 663 O O . ALA A 1 81 ? -13.741 6.100 -7.371 1.00 85.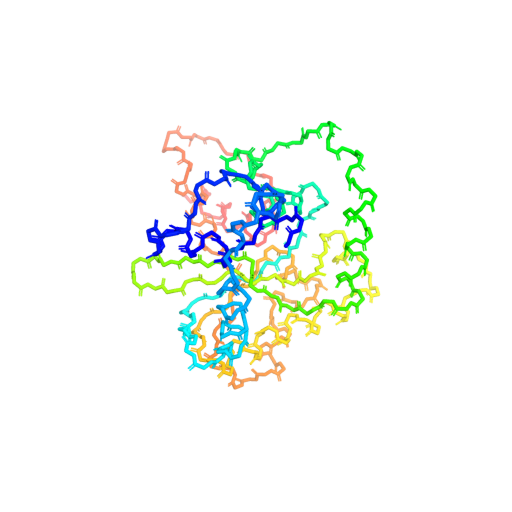50 81 ALA A O 1
ATOM 664 N N . SER A 1 82 ? -15.336 7.676 -7.347 1.00 86.06 82 SER A N 1
ATOM 665 C CA . SER A 1 82 ? -16.207 7.020 -8.334 1.00 86.06 82 SER A CA 1
ATOM 666 C C . SER A 1 82 ? -15.839 7.325 -9.789 1.00 86.06 82 SER A C 1
ATOM 668 O O . SER A 1 82 ? -16.459 6.780 -10.700 1.00 86.06 82 SER A O 1
ATOM 670 N N . MET A 1 83 ? -14.866 8.204 -10.025 1.00 88.12 83 MET A N 1
ATOM 671 C CA . MET A 1 83 ? -14.389 8.572 -11.355 1.00 88.12 83 MET A CA 1
ATOM 672 C C . MET A 1 83 ? -12.945 8.100 -11.558 1.00 88.12 83 MET A C 1
ATOM 674 O O . MET A 1 83 ? -12.206 7.940 -10.585 1.00 88.12 83 MET A O 1
ATOM 678 N N . PRO A 1 84 ? -12.498 7.922 -12.815 1.00 89.31 84 PRO A N 1
ATOM 679 C CA . PRO A 1 84 ? -11.084 7.733 -13.101 1.00 89.31 84 PRO A CA 1
ATOM 680 C C . PRO A 1 84 ? -10.240 8.847 -12.477 1.00 89.31 84 PRO A C 1
ATOM 682 O O . PRO A 1 84 ? -10.633 10.022 -12.473 1.00 89.31 84 PRO A O 1
ATOM 685 N N . TYR A 1 85 ? -9.071 8.470 -11.959 1.00 86.31 85 TYR A N 1
ATOM 686 C CA . TYR A 1 85 ? -8.136 9.422 -11.376 1.00 86.31 85 TYR A CA 1
ATOM 687 C C . TYR A 1 85 ? -7.771 10.505 -12.397 1.00 86.31 85 TYR A C 1
ATOM 689 O O . TYR A 1 85 ? -7.362 10.208 -13.519 1.00 86.31 85 TYR A O 1
ATOM 697 N N . ALA A 1 86 ? -7.907 11.764 -11.987 1.00 85.12 86 ALA A N 1
ATOM 698 C CA . ALA A 1 86 ? -7.557 12.924 -12.790 1.00 85.12 86 ALA A CA 1
ATOM 699 C C . ALA A 1 86 ? -7.063 14.056 -11.888 1.00 85.12 86 ALA A C 1
ATOM 701 O O . ALA A 1 86 ? -7.668 14.348 -10.847 1.00 85.12 86 ALA A O 1
ATOM 702 N N . THR A 1 87 ? -5.991 14.722 -12.318 1.00 80.81 87 THR A N 1
ATOM 703 C CA . THR A 1 87 ? -5.489 15.942 -11.682 1.00 80.81 87 THR A CA 1
ATOM 704 C C . THR A 1 87 ? -6.437 17.088 -12.005 1.00 80.81 87 THR A C 1
ATOM 706 O O . THR A 1 87 ? -6.617 17.450 -13.165 1.00 80.81 87 THR A O 1
ATOM 709 N N . ARG A 1 88 ? -7.065 17.666 -10.980 1.00 84.19 88 ARG A N 1
ATOM 710 C CA . ARG A 1 88 ? -8.042 18.749 -11.136 1.00 84.19 88 ARG A CA 1
ATOM 711 C C . ARG A 1 88 ? -7.527 19.997 -10.441 1.00 84.19 88 ARG A C 1
ATOM 713 O O . ARG A 1 88 ? -7.431 20.024 -9.218 1.00 84.19 88 ARG A O 1
ATOM 720 N N . LEU A 1 89 ? -7.218 21.033 -11.216 1.00 86.50 89 LEU A N 1
ATOM 721 C CA . LEU A 1 89 ? -6.607 22.265 -10.700 1.00 86.50 89 LEU A CA 1
ATOM 722 C C . LEU A 1 89 ? -7.474 22.972 -9.648 1.00 86.50 89 LEU A C 1
ATOM 724 O O . LEU A 1 89 ? -6.946 23.549 -8.706 1.00 86.50 89 LEU A O 1
ATOM 728 N N . PHE A 1 90 ? -8.802 22.864 -9.731 1.00 88.62 90 PHE A N 1
ATOM 729 C CA . PHE A 1 90 ? -9.694 23.459 -8.731 1.00 88.62 90 PHE A CA 1
ATOM 730 C C . PHE A 1 90 ? -9.597 22.807 -7.335 1.00 88.62 90 PHE A C 1
ATOM 732 O O . PHE A 1 90 ? -10.163 23.334 -6.384 1.00 88.62 90 PHE A O 1
ATOM 739 N N . ILE A 1 91 ? -8.888 21.678 -7.185 1.00 86.69 91 ILE A N 1
ATOM 740 C CA . ILE A 1 91 ? -8.618 21.031 -5.888 1.00 86.69 91 ILE A CA 1
ATOM 741 C C . ILE A 1 91 ? -7.430 21.689 -5.165 1.00 86.69 91 ILE A C 1
ATOM 743 O O . ILE A 1 91 ? -7.265 21.491 -3.962 1.00 86.69 91 ILE A O 1
ATOM 747 N N . LEU A 1 92 ? -6.620 22.506 -5.849 1.00 89.19 92 LEU A N 1
ATOM 748 C CA . LEU A 1 92 ? -5.444 23.162 -5.261 1.00 89.19 92 LEU A CA 1
ATOM 749 C C . LEU A 1 92 ? -5.717 23.880 -3.921 1.00 89.19 92 LEU A C 1
ATOM 751 O O . LEU A 1 92 ? -4.899 23.725 -3.016 1.00 89.19 92 LEU A O 1
ATOM 755 N N . PRO A 1 93 ? -6.856 24.572 -3.701 1.00 91.62 93 PRO A N 1
ATOM 756 C CA . PRO A 1 93 ? -7.158 25.184 -2.402 1.00 91.62 93 PRO A CA 1
ATOM 757 C C . PRO A 1 93 ? -7.265 24.194 -1.228 1.00 91.62 93 PRO A C 1
ATOM 759 O O . PRO A 1 93 ? -7.115 24.593 -0.078 1.00 91.62 93 PRO A O 1
ATOM 762 N N . VAL A 1 94 ? -7.502 22.903 -1.489 1.00 89.88 94 VAL A N 1
ATOM 763 C CA . VAL A 1 94 ? -7.571 21.840 -0.467 1.00 89.88 94 VAL A CA 1
ATOM 764 C C . VAL A 1 94 ? -6.175 21.348 -0.066 1.00 89.88 94 VAL A C 1
ATOM 766 O O . VAL A 1 94 ? -6.003 20.754 1.000 1.00 89.88 94 VAL A O 1
ATOM 769 N N . TRP A 1 95 ? -5.148 21.604 -0.881 1.00 90.19 95 TRP A N 1
ATOM 770 C CA . TRP A 1 95 ? -3.798 21.092 -0.643 1.00 90.19 95 TRP A CA 1
ATOM 771 C C . TRP A 1 95 ? -3.195 21.511 0.700 1.00 90.19 95 TRP A C 1
ATOM 773 O O . TRP A 1 95 ? -2.647 20.630 1.359 1.00 90.19 95 TRP A O 1
ATOM 783 N N . PRO A 1 96 ? -3.303 22.772 1.172 1.00 93.06 96 PRO A N 1
ATOM 784 C CA . PRO A 1 96 ? -2.786 23.148 2.488 1.00 93.06 96 PRO A CA 1
ATOM 785 C C . PRO A 1 96 ? -3.350 22.272 3.614 1.00 93.06 96 PRO A C 1
ATOM 787 O O . PRO A 1 96 ? -2.605 21.814 4.478 1.00 93.06 96 PRO A O 1
ATOM 790 N N . ILE A 1 97 ? -4.647 21.953 3.558 1.00 92.81 97 ILE A N 1
ATOM 791 C CA . ILE A 1 97 ? -5.301 21.057 4.520 1.00 92.81 97 ILE A CA 1
ATOM 792 C C . ILE A 1 97 ? -4.747 19.635 4.376 1.00 92.81 97 ILE A C 1
ATOM 794 O O . ILE A 1 97 ? -4.392 19.007 5.372 1.00 92.81 97 ILE A O 1
ATOM 798 N N . ALA A 1 98 ? -4.612 19.134 3.146 1.00 92.81 98 ALA A N 1
ATOM 799 C CA . ALA A 1 98 ? -4.049 17.810 2.892 1.00 92.81 98 ALA A CA 1
ATOM 800 C C . ALA A 1 98 ? -2.595 17.682 3.386 1.00 92.81 98 ALA A C 1
ATOM 802 O O . ALA A 1 98 ? -2.227 16.648 3.941 1.00 92.81 98 ALA A O 1
ATOM 803 N N . PHE A 1 99 ? -1.783 18.737 3.260 1.00 93.69 99 PHE A N 1
ATOM 804 C CA . PHE A 1 99 ? -0.428 18.789 3.810 1.00 93.69 99 PHE A CA 1
ATOM 805 C C . PHE A 1 99 ? -0.425 18.760 5.341 1.00 93.69 99 PHE A C 1
ATOM 807 O O . PHE A 1 99 ? 0.349 18.004 5.926 1.00 93.69 99 PHE A O 1
ATOM 814 N N . LEU A 1 100 ? -1.305 19.519 6.002 1.00 95.31 100 LEU A N 1
ATOM 815 C CA . LEU A 1 100 ? -1.444 19.461 7.462 1.00 95.31 100 LEU A CA 1
ATOM 816 C C . LEU A 1 100 ? -1.823 18.050 7.930 1.00 95.31 100 LEU A C 1
ATOM 818 O O . LEU A 1 100 ? -1.204 17.516 8.850 1.00 95.31 100 LEU A O 1
ATOM 822 N N . VAL A 1 101 ? -2.780 17.410 7.251 1.00 94.19 101 VAL A N 1
ATOM 823 C CA . VAL A 1 101 ? -3.171 16.020 7.527 1.00 94.19 101 VAL A CA 1
ATOM 824 C C . VAL A 1 101 ? -2.006 15.064 7.280 1.00 94.19 101 VAL A C 1
ATOM 826 O O . VAL A 1 101 ? -1.761 14.186 8.101 1.00 94.19 101 VAL A O 1
ATOM 829 N N . MET A 1 102 ? -1.235 15.246 6.208 1.00 95.75 102 MET A N 1
ATOM 830 C CA . MET A 1 102 ? -0.031 14.455 5.951 1.00 95.75 102 MET A CA 1
ATOM 831 C C . MET A 1 102 ? 0.982 14.572 7.097 1.00 95.75 102 MET A C 1
ATOM 833 O O . MET A 1 102 ? 1.506 13.549 7.538 1.00 95.75 102 MET A O 1
ATOM 837 N N . PHE A 1 103 ? 1.276 15.781 7.587 1.00 95.44 103 PHE A N 1
ATOM 838 C CA . PHE A 1 103 ? 2.191 15.963 8.718 1.00 95.44 103 PHE A CA 1
ATOM 839 C C . PHE A 1 103 ? 1.647 15.309 9.989 1.00 95.44 103 PHE A C 1
ATOM 841 O O . PHE A 1 103 ? 2.391 14.617 10.686 1.00 95.44 103 PHE A O 1
ATOM 848 N N . ALA A 1 104 ? 0.343 15.436 10.239 1.00 96.19 104 ALA A N 1
ATOM 849 C CA . ALA A 1 104 ? -0.313 14.768 11.354 1.00 96.19 104 ALA A CA 1
ATOM 850 C C . ALA A 1 104 ? -0.215 13.235 11.249 1.00 96.19 104 ALA A C 1
ATOM 852 O O . ALA A 1 104 ? 0.130 12.549 12.211 1.00 96.19 104 ALA A O 1
ATOM 853 N N . MET A 1 105 ? -0.439 12.682 10.056 1.00 95.31 105 MET A N 1
ATOM 854 C CA . MET A 1 105 ? -0.267 11.257 9.782 1.00 95.31 105 MET A CA 1
ATOM 855 C C . MET A 1 105 ? 1.189 10.813 9.939 1.00 95.31 105 MET A C 1
ATOM 857 O O . MET A 1 105 ? 1.461 9.713 10.427 1.00 95.31 105 MET A O 1
ATOM 861 N N . TRP A 1 106 ? 2.144 11.658 9.554 1.00 94.88 106 TRP A N 1
ATOM 862 C CA . TRP A 1 106 ? 3.555 11.355 9.737 1.00 94.88 106 TRP A CA 1
ATOM 863 C C . TRP A 1 106 ? 3.893 11.211 11.226 1.00 94.88 106 TRP A C 1
ATOM 865 O O . TRP A 1 106 ? 4.477 10.197 11.625 1.00 94.88 106 TRP A O 1
ATOM 875 N N . ALA A 1 107 ? 3.466 12.181 12.034 1.00 94.25 107 ALA A N 1
ATOM 876 C CA . ALA A 1 107 ? 3.755 12.242 13.460 1.00 94.25 107 ALA A CA 1
ATOM 877 C C . ALA A 1 107 ? 3.027 11.160 14.275 1.00 94.25 107 ALA A C 1
ATOM 879 O O . ALA A 1 107 ? 3.651 10.513 15.114 1.00 94.25 107 ALA A O 1
ATOM 880 N N . TRP A 1 108 ? 1.731 10.942 14.023 1.00 94.19 108 TRP A N 1
ATOM 881 C CA . TRP A 1 108 ? 0.872 10.190 14.950 1.00 94.19 108 TRP A CA 1
ATOM 882 C C . TRP A 1 108 ? 0.227 8.936 14.367 1.00 94.19 108 TRP A C 1
ATOM 884 O O . TRP A 1 108 ? -0.136 8.036 15.126 1.00 94.19 108 TRP A O 1
ATOM 894 N N . ALA A 1 109 ? 0.056 8.840 13.047 1.00 93.50 109 ALA A N 1
ATOM 895 C CA . ALA A 1 109 ? -0.699 7.722 12.497 1.00 93.50 109 ALA A CA 1
ATOM 896 C C . ALA A 1 109 ? 0.093 6.410 12.549 1.00 93.50 109 ALA A C 1
ATOM 898 O O . ALA A 1 109 ? 1.300 6.333 12.291 1.00 93.50 109 ALA A O 1
ATOM 899 N N . SER A 1 110 ? -0.645 5.344 12.837 1.00 92.81 110 SER A N 1
ATOM 900 C CA . SER A 1 110 ? -0.202 3.972 12.626 1.00 92.81 110 SER A CA 1
ATOM 901 C C . SER A 1 110 ? -0.892 3.387 11.398 1.00 92.81 110 SER A C 1
ATOM 903 O O . SER A 1 110 ? -1.741 4.037 10.791 1.00 92.81 110 SER A O 1
ATOM 905 N N . ILE A 1 111 ? -0.490 2.185 11.000 1.00 95.12 111 ILE A N 1
ATOM 906 C CA . ILE A 1 111 ? -1.103 1.470 9.879 1.00 95.12 111 ILE A CA 1
ATOM 907 C C . ILE A 1 111 ? -2.606 1.326 10.095 1.00 95.12 111 ILE A C 1
ATOM 909 O O . ILE A 1 111 ? -3.050 0.981 11.188 1.00 95.12 111 ILE A O 1
ATOM 913 N N . PHE A 1 112 ? -3.370 1.543 9.033 1.00 93.19 112 PHE A N 1
ATOM 914 C CA . PHE A 1 112 ? -4.817 1.377 9.041 1.00 93.19 112 PHE A CA 1
ATOM 915 C C . PHE A 1 112 ? -5.297 0.725 7.744 1.00 93.19 112 PHE A C 1
ATOM 917 O O . PHE A 1 112 ? -4.613 0.755 6.716 1.00 93.19 112 PHE A O 1
ATOM 924 N N . THR A 1 113 ? -6.487 0.134 7.799 1.00 93.38 113 THR A N 1
ATOM 925 C CA . THR A 1 113 ? -7.166 -0.433 6.631 1.00 93.38 113 THR A CA 1
ATOM 926 C C . THR A 1 113 ? -7.804 0.691 5.820 1.00 93.38 113 THR A C 1
ATOM 928 O O . THR A 1 113 ? -8.662 1.408 6.328 1.00 93.38 113 THR A O 1
ATOM 931 N N . VAL A 1 114 ? -7.391 0.849 4.560 1.00 91.25 114 VAL A N 1
ATOM 932 C CA . VAL A 1 114 ? -7.947 1.857 3.637 1.00 91.25 114 VAL A CA 1
ATOM 933 C C . VAL A 1 114 ? -9.171 1.315 2.893 1.00 91.25 114 VAL A C 1
ATOM 935 O O . VAL A 1 114 ? -10.115 2.050 2.615 1.00 91.25 114 VAL A O 1
ATOM 938 N N . SER A 1 115 ? -9.161 0.021 2.571 1.00 90.25 115 SER A N 1
ATOM 939 C CA . SER A 1 115 ? -10.246 -0.669 1.880 1.00 90.25 115 SER A CA 1
ATOM 940 C C . SER A 1 115 ? -10.182 -2.169 2.142 1.00 90.25 115 SER A C 1
ATOM 942 O O . SER A 1 115 ? -9.133 -2.713 2.497 1.00 90.25 115 SER A O 1
ATOM 944 N N . PHE A 1 116 ? -11.308 -2.841 1.945 1.00 92.94 116 PHE A N 1
ATOM 945 C CA . PHE A 1 116 ? -11.401 -4.292 1.956 1.00 92.94 116 PHE A CA 1
ATOM 946 C C . PHE A 1 116 ? -12.440 -4.745 0.933 1.00 92.94 116 PHE A C 1
ATOM 948 O O . PHE A 1 116 ? -13.348 -3.990 0.585 1.00 92.94 116 PHE A O 1
ATOM 955 N N . TYR A 1 117 ? -12.298 -5.967 0.435 1.00 89.94 117 TYR A N 1
ATOM 956 C CA . TYR A 1 117 ? -13.264 -6.582 -0.468 1.00 89.94 117 TYR A CA 1
ATOM 957 C C . TYR A 1 117 ? -13.205 -8.104 -0.361 1.00 89.94 117 TYR A C 1
ATOM 959 O O . TYR A 1 117 ? -12.181 -8.672 0.020 1.00 89.94 117 TYR A O 1
ATOM 967 N N . ASN A 1 118 ? -14.303 -8.765 -0.723 1.00 91.75 118 ASN A N 1
ATOM 968 C CA . ASN A 1 118 ? -14.334 -10.213 -0.883 1.00 91.75 118 ASN A CA 1
ATOM 969 C C . ASN A 1 118 ? -14.198 -10.567 -2.362 1.00 91.75 118 ASN A C 1
ATOM 971 O O . ASN A 1 118 ? -14.951 -10.066 -3.194 1.00 91.75 118 ASN A O 1
ATOM 975 N N . LEU A 1 119 ? -13.262 -11.453 -2.687 1.00 90.94 119 LEU A N 1
ATOM 976 C CA . LEU A 1 119 ? -13.099 -11.993 -4.032 1.00 90.94 119 LEU A CA 1
ATOM 977 C C . LEU A 1 119 ? -13.030 -13.511 -3.938 1.00 90.94 119 LEU A C 1
ATOM 979 O O . LEU A 1 119 ? -12.164 -14.051 -3.259 1.00 90.94 119 LEU A O 1
ATOM 983 N N . ARG A 1 120 ? -13.951 -14.212 -4.612 1.00 93.62 120 ARG A N 1
ATOM 984 C CA . ARG A 1 120 ? -14.028 -15.687 -4.589 1.00 93.62 120 ARG A CA 1
ATOM 985 C C . ARG A 1 120 ? -14.013 -16.257 -3.156 1.00 93.62 120 ARG A C 1
ATOM 987 O O . ARG A 1 120 ? -13.251 -17.173 -2.859 1.00 93.62 120 ARG A O 1
ATOM 994 N N . ASN A 1 121 ? -14.835 -15.685 -2.272 1.00 91.00 121 ASN A N 1
ATOM 995 C CA . ASN A 1 121 ? -14.939 -16.044 -0.847 1.00 91.00 121 ASN A CA 1
ATOM 996 C C . ASN A 1 121 ? -13.630 -15.903 -0.048 1.00 91.00 121 ASN A C 1
ATOM 998 O O . ASN A 1 121 ? -13.446 -16.581 0.960 1.00 91.00 121 ASN A O 1
ATOM 1002 N N . ARG A 1 122 ? -12.713 -15.042 -0.498 1.00 91.94 122 ARG A N 1
ATOM 1003 C CA . ARG A 1 122 ? -11.506 -14.655 0.237 1.00 91.94 122 ARG A CA 1
ATOM 1004 C C . ARG A 1 122 ? -11.593 -13.191 0.620 1.00 91.94 122 ARG A C 1
ATOM 1006 O O . ARG A 1 122 ? -11.901 -12.360 -0.236 1.00 91.94 122 ARG A O 1
ATOM 1013 N N . LEU A 1 123 ? -11.290 -12.886 1.876 1.00 94.00 123 LEU A N 1
ATOM 1014 C CA . LEU A 1 123 ? -11.273 -11.514 2.363 1.00 94.00 123 LEU A CA 1
ATOM 1015 C C . LEU A 1 123 ? -9.908 -10.881 2.089 1.00 94.00 123 LEU A C 1
ATOM 1017 O O . LEU A 1 123 ? -8.877 -11.331 2.595 1.00 94.00 123 LEU A O 1
ATOM 1021 N N . HIS A 1 124 ? -9.911 -9.814 1.299 1.00 95.12 124 HIS A N 1
ATOM 1022 C CA . HIS A 1 124 ? -8.729 -9.043 0.944 1.00 95.12 124 HIS A CA 1
ATOM 1023 C C . HIS A 1 124 ? -8.765 -7.690 1.634 1.00 95.12 124 HIS A C 1
ATOM 1025 O O . HIS A 1 124 ? -9.729 -6.939 1.488 1.00 95.12 124 HIS A O 1
ATOM 1031 N N . HIS A 1 125 ? -7.696 -7.355 2.348 1.00 95.88 125 HIS A N 1
ATOM 1032 C CA . HIS A 1 125 ? -7.515 -6.038 2.949 1.00 95.88 125 HIS A CA 1
ATOM 1033 C C . HIS A 1 125 ? -6.427 -5.261 2.216 1.00 95.88 125 HIS A C 1
ATOM 1035 O O . HIS A 1 125 ? -5.383 -5.809 1.866 1.00 95.88 125 HIS A O 1
ATOM 1041 N N . THR A 1 126 ? -6.642 -3.960 2.057 1.00 96.19 126 THR A N 1
ATOM 1042 C CA . THR A 1 126 ? -5.582 -3.012 1.729 1.00 96.19 126 THR A CA 1
ATOM 1043 C C . THR A 1 126 ? -5.249 -2.234 2.989 1.00 96.19 126 THR A C 1
ATOM 1045 O O . THR A 1 126 ? -6.087 -1.515 3.536 1.00 96.19 126 THR A O 1
ATOM 1048 N N . TRP A 1 127 ? -4.022 -2.387 3.463 1.00 97.50 127 TRP A N 1
ATOM 1049 C CA . TRP A 1 127 ? -3.478 -1.607 4.566 1.00 97.50 127 TRP A CA 1
ATOM 1050 C C . TRP A 1 127 ? -2.588 -0.508 4.016 1.00 97.50 127 TRP A C 1
ATOM 1052 O O . TRP A 1 127 ? -1.937 -0.684 2.990 1.00 97.50 127 TRP A O 1
ATOM 1062 N N . VAL A 1 128 ? -2.535 0.623 4.707 1.00 96.88 128 VAL A N 1
ATOM 1063 C CA . VAL A 1 128 ? -1.695 1.756 4.328 1.00 96.88 128 VAL A CA 1
ATOM 1064 C C . VAL A 1 128 ? -0.668 2.018 5.416 1.00 96.88 128 VAL A C 1
ATOM 1066 O O . VAL A 1 128 ? -1.006 2.223 6.580 1.00 96.88 128 VAL A O 1
ATOM 1069 N N . VAL A 1 129 ? 0.602 2.055 5.016 1.00 97.69 129 VAL A N 1
ATOM 1070 C CA . VAL A 1 129 ? 1.646 2.745 5.772 1.00 97.69 129 VAL A CA 1
ATOM 1071 C C . VAL A 1 129 ? 1.394 4.244 5.578 1.00 97.69 129 VAL A C 1
ATOM 1073 O O . VAL A 1 129 ? 1.419 4.689 4.428 1.00 97.69 129 VAL A O 1
ATOM 1076 N N . PR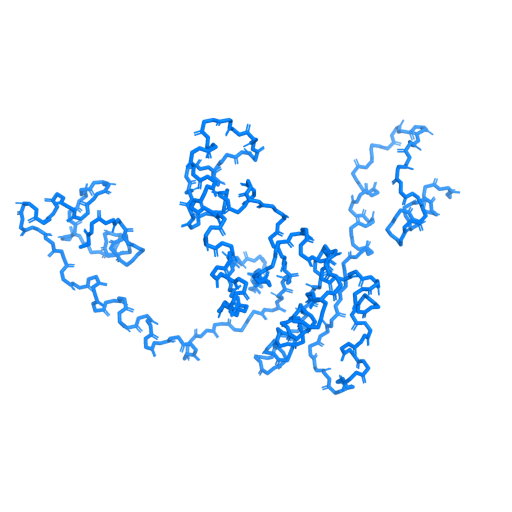O A 1 130 ? 1.145 5.031 6.645 1.00 95.94 130 PRO A N 1
ATOM 1077 C CA . PRO A 1 130 ? 0.755 6.442 6.553 1.00 95.94 130 PRO A CA 1
ATOM 1078 C C . PRO A 1 130 ? 1.947 7.336 6.179 1.00 95.94 130 PRO A C 1
ATOM 1080 O O . PRO A 1 130 ? 2.389 8.190 6.948 1.00 95.94 130 PRO A O 1
ATOM 1083 N N . ARG A 1 131 ? 2.539 7.068 5.017 1.00 96.44 131 ARG A N 1
ATOM 1084 C CA . ARG A 1 131 ? 3.723 7.718 4.473 1.00 96.44 131 ARG A CA 1
ATOM 1085 C C . ARG A 1 131 ? 3.513 7.965 2.986 1.00 96.44 131 ARG A C 1
ATOM 1087 O O . ARG A 1 131 ? 3.013 7.093 2.275 1.00 96.44 131 ARG A O 1
ATOM 1094 N N . PHE A 1 132 ? 3.885 9.154 2.545 1.00 96.25 132 PHE A N 1
ATOM 1095 C CA . PHE A 1 132 ? 3.769 9.619 1.170 1.00 96.25 132 PHE A CA 1
ATOM 1096 C C . PHE A 1 132 ? 5.007 9.229 0.373 1.00 96.25 132 PHE A C 1
ATOM 1098 O O . PHE A 1 132 ? 6.089 9.104 0.945 1.00 96.25 132 PHE A O 1
ATOM 1105 N N . GLY A 1 133 ? 4.866 9.057 -0.943 1.00 96.00 133 GLY A N 1
ATOM 1106 C CA . GLY A 1 133 ? 5.926 8.538 -1.806 1.00 96.00 133 GLY A CA 1
ATOM 1107 C C . GLY A 1 133 ? 7.247 9.288 -1.651 1.00 96.00 133 GLY A C 1
ATOM 1108 O O . GLY A 1 133 ? 8.283 8.658 -1.460 1.00 96.00 133 GLY A O 1
ATOM 1109 N N . PHE A 1 134 ? 7.210 10.624 -1.605 1.00 95.06 134 PHE A N 1
ATOM 1110 C CA . PHE A 1 134 ? 8.420 11.435 -1.423 1.00 95.06 134 PHE A CA 1
ATOM 1111 C C . PHE A 1 134 ? 9.157 11.141 -0.101 1.00 95.06 134 PHE A C 1
ATOM 1113 O O . PHE A 1 134 ? 10.380 11.230 -0.048 1.00 95.06 134 PHE A O 1
ATOM 1120 N N . GLN A 1 135 ? 8.446 10.732 0.959 1.00 96.19 135 GLN A N 1
ATOM 1121 C CA . GLN A 1 135 ? 9.048 10.437 2.264 1.00 96.19 135 GLN A CA 1
ATOM 1122 C C . GLN A 1 135 ? 9.926 9.181 2.231 1.00 96.19 135 GLN A C 1
ATOM 1124 O O . GLN A 1 135 ? 10.847 9.072 3.033 1.00 96.19 135 GLN A O 1
ATOM 1129 N N . TYR A 1 136 ? 9.697 8.257 1.291 1.00 96.56 136 TYR A N 1
ATOM 1130 C CA . TYR A 1 136 ? 10.550 7.077 1.099 1.00 96.56 136 TYR A CA 1
ATOM 1131 C C . TYR A 1 136 ? 11.940 7.427 0.561 1.00 96.56 136 TYR A C 1
ATOM 1133 O O . TYR A 1 136 ? 12.848 6.605 0.651 1.00 96.56 136 TYR A O 1
ATOM 1141 N N . PHE A 1 137 ? 12.111 8.637 0.025 1.00 95.19 137 PHE A N 1
ATOM 1142 C CA . PHE A 1 137 ? 13.390 9.142 -0.470 1.00 95.19 137 PHE A CA 1
ATOM 1143 C C . PHE A 1 137 ? 14.115 10.023 0.559 1.00 95.19 137 PHE A C 1
ATOM 1145 O O . PHE A 1 137 ? 15.213 10.497 0.285 1.00 95.19 137 PHE A O 1
ATOM 1152 N N . LEU A 1 138 ? 13.533 10.234 1.747 1.00 96.12 138 LEU A N 1
ATOM 1153 C CA . LEU A 1 138 ? 14.151 10.994 2.834 1.00 96.12 138 LEU A CA 1
ATOM 1154 C C . LEU A 1 138 ? 14.947 10.044 3.746 1.00 96.12 138 LEU A C 1
ATOM 1156 O O . LEU A 1 138 ? 14.332 9.240 4.453 1.00 96.12 138 LEU A O 1
ATOM 1160 N N . PRO A 1 139 ? 16.291 10.143 3.818 1.00 95.06 139 PRO A N 1
ATOM 1161 C CA . PRO A 1 139 ? 17.106 9.186 4.574 1.00 95.06 139 PRO A CA 1
ATOM 1162 C C . PRO A 1 139 ? 16.725 9.076 6.056 1.00 95.06 139 PRO A C 1
ATOM 1164 O O . PRO A 1 139 ? 16.716 7.986 6.626 1.00 95.06 139 PRO A O 1
ATOM 1167 N N . PHE A 1 140 ? 16.344 10.194 6.681 1.00 95.44 140 PHE A N 1
ATOM 1168 C CA . PHE A 1 140 ? 15.936 10.225 8.088 1.00 95.44 140 PHE A CA 1
ATOM 1169 C C . PHE A 1 140 ? 14.579 9.544 8.345 1.00 95.44 140 PHE A C 1
ATOM 1171 O O . PHE A 1 140 ? 14.298 9.134 9.471 1.00 95.44 140 PHE A O 1
ATOM 1178 N N . ALA A 1 141 ? 13.736 9.384 7.319 1.00 95.44 141 ALA A N 1
ATOM 1179 C CA . ALA A 1 141 ? 12.434 8.731 7.439 1.00 95.44 141 ALA A CA 1
ATOM 1180 C C . ALA A 1 141 ? 12.529 7.197 7.361 1.00 95.44 141 ALA A C 1
ATOM 1182 O O . ALA A 1 141 ? 11.642 6.507 7.872 1.00 95.44 141 ALA A O 1
ATOM 1183 N N . THR A 1 142 ? 13.611 6.657 6.787 1.00 95.94 142 THR A N 1
ATOM 1184 C CA . THR A 1 142 ? 13.834 5.221 6.541 1.00 95.94 142 THR A CA 1
ATOM 1185 C C . THR A 1 142 ? 13.556 4.351 7.764 1.00 95.94 142 THR A C 1
ATOM 1187 O O . THR A 1 142 ? 12.816 3.369 7.678 1.00 95.94 142 THR A O 1
ATOM 1190 N N . LYS A 1 143 ? 14.095 4.724 8.933 1.00 96.44 143 LYS A N 1
ATOM 1191 C CA . LYS A 1 143 ? 13.900 3.961 10.176 1.00 96.44 143 LYS A CA 1
ATOM 1192 C C . LYS A 1 143 ? 12.423 3.893 10.569 1.00 96.44 143 LYS A C 1
ATOM 1194 O O . LYS A 1 143 ? 11.921 2.813 10.866 1.00 96.44 1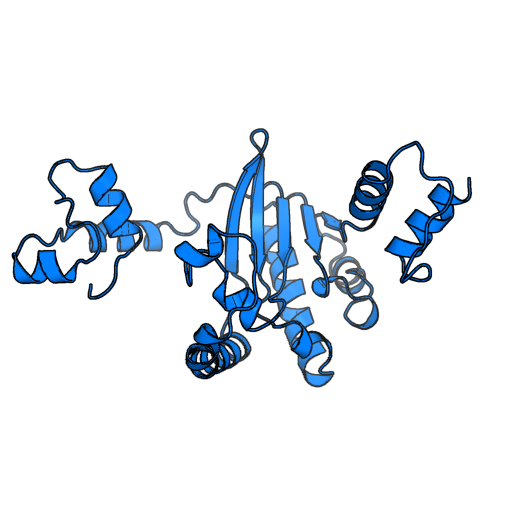43 LYS A O 1
ATOM 1199 N N . GLY A 1 144 ? 11.723 5.028 10.532 1.00 96.69 144 GLY A N 1
ATOM 1200 C CA . GLY A 1 144 ? 10.3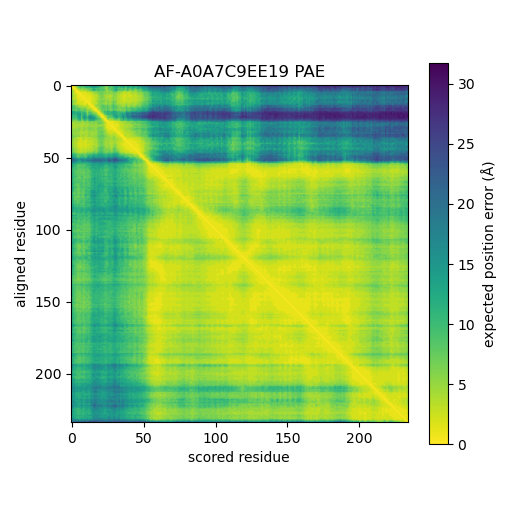06 5.103 10.890 1.00 96.69 144 GLY A CA 1
ATOM 1201 C C . GLY A 1 144 ? 9.406 4.353 9.906 1.00 96.69 144 GLY A C 1
ATOM 1202 O O . GLY A 1 144 ? 8.450 3.703 10.320 1.00 96.69 144 GLY A O 1
ATOM 1203 N N . ILE A 1 145 ? 9.726 4.391 8.610 1.00 97.62 145 ILE A N 1
ATOM 1204 C CA . ILE A 1 145 ? 9.011 3.628 7.578 1.00 97.62 145 ILE A CA 1
ATOM 1205 C C . ILE A 1 145 ? 9.180 2.123 7.818 1.00 97.62 145 ILE A C 1
ATOM 1207 O O . ILE A 1 145 ? 8.187 1.399 7.889 1.00 97.62 145 ILE A O 1
ATOM 1211 N N . ASN A 1 146 ? 10.415 1.651 8.014 1.00 98.00 146 ASN A N 1
ATOM 1212 C CA . ASN A 1 146 ? 10.679 0.235 8.267 1.00 98.00 146 ASN A CA 1
ATOM 1213 C C . ASN A 1 146 ? 10.029 -0.261 9.563 1.00 98.00 146 ASN A C 1
ATOM 1215 O O . ASN A 1 146 ? 9.514 -1.373 9.582 1.00 98.00 146 ASN A O 1
ATOM 1219 N N . GLN A 1 147 ? 9.975 0.565 10.611 1.00 97.56 147 GLN A N 1
ATOM 1220 C CA . GLN A 1 147 ? 9.244 0.238 11.840 1.00 97.56 147 GLN A CA 1
ATOM 1221 C C . GLN A 1 147 ? 7.742 0.052 11.595 1.00 97.56 147 GLN A C 1
ATOM 1223 O O . GLN A 1 147 ? 7.146 -0.873 12.146 1.00 97.56 147 GLN A O 1
ATOM 1228 N N . GLN A 1 148 ? 7.124 0.897 10.763 1.00 97.88 148 GLN A N 1
ATOM 1229 C CA . GLN A 1 148 ? 5.722 0.718 10.384 1.00 97.88 148 GLN A CA 1
ATOM 1230 C C . GLN A 1 148 ? 5.558 -0.587 9.598 1.00 97.88 148 GLN A C 1
ATOM 1232 O O . GLN A 1 148 ? 4.778 -1.436 10.009 1.00 97.88 148 GLN A O 1
ATOM 1237 N N . ILE A 1 149 ? 6.338 -0.818 8.538 1.00 98.25 149 ILE A N 1
ATOM 1238 C CA . ILE A 1 149 ? 6.239 -2.052 7.735 1.00 98.25 149 ILE A CA 1
ATOM 1239 C C . ILE A 1 149 ? 6.419 -3.307 8.606 1.00 98.25 149 ILE A C 1
ATOM 1241 O O . ILE A 1 149 ? 5.625 -4.243 8.517 1.00 98.25 149 ILE A O 1
ATOM 1245 N N . GLU A 1 150 ? 7.407 -3.305 9.501 1.00 98.19 150 GLU A N 1
ATOM 1246 C CA . GLU A 1 150 ? 7.631 -4.389 10.458 1.00 98.19 150 GLU A CA 1
ATOM 1247 C C . GLU A 1 150 ? 6.411 -4.607 11.363 1.00 98.19 150 GLU A C 1
ATOM 1249 O O . GLU A 1 150 ? 5.949 -5.736 11.531 1.00 98.19 150 GLU A O 1
ATOM 1254 N N . LYS A 1 151 ? 5.831 -3.525 11.898 1.00 97.69 151 LYS A N 1
ATOM 1255 C CA . LYS A 1 151 ? 4.615 -3.589 12.714 1.00 97.69 151 LYS A CA 1
ATOM 1256 C C . LYS A 1 151 ? 3.434 -4.174 11.934 1.00 97.69 151 LYS A C 1
ATOM 1258 O O . LYS A 1 151 ? 2.678 -4.951 12.520 1.00 97.69 151 LYS A O 1
ATOM 1263 N N . ALA A 1 152 ? 3.271 -3.851 10.648 1.00 97.88 152 ALA A N 1
ATOM 1264 C CA . ALA A 1 152 ? 2.239 -4.457 9.798 1.00 97.88 152 ALA A CA 1
ATOM 1265 C C . ALA A 1 152 ? 2.453 -5.965 9.652 1.00 97.88 152 ALA A C 1
ATOM 1267 O O . ALA A 1 152 ? 1.519 -6.728 9.881 1.00 97.88 152 ALA A O 1
ATOM 1268 N N . ILE A 1 153 ? 3.676 -6.398 9.334 1.00 98.25 153 ILE A N 1
ATOM 1269 C CA . ILE A 1 153 ? 4.013 -7.821 9.173 1.00 98.25 153 ILE A CA 1
ATOM 1270 C C . ILE A 1 153 ? 3.709 -8.595 10.456 1.00 98.25 153 ILE A C 1
ATOM 1272 O O . ILE A 1 153 ? 2.993 -9.592 10.416 1.00 98.25 153 ILE A O 1
ATOM 1276 N N . LEU A 1 154 ? 4.175 -8.104 11.605 1.00 98.00 154 LEU A N 1
ATOM 1277 C CA . LEU A 1 154 ? 3.939 -8.762 12.890 1.00 98.00 154 LEU A CA 1
ATOM 1278 C C . LEU A 1 154 ? 2.460 -8.754 13.296 1.00 98.00 154 LEU A C 1
ATOM 1280 O O . LEU A 1 154 ? 1.998 -9.675 13.963 1.00 98.00 154 LEU A O 1
ATOM 1284 N N . SER A 1 155 ? 1.704 -7.722 12.916 1.00 96.38 155 SER A N 1
ATOM 1285 C CA . SER A 1 155 ? 0.260 -7.679 13.176 1.00 96.38 155 SER A CA 1
ATOM 1286 C C . SER A 1 155 ? -0.485 -8.693 12.312 1.00 96.38 155 SER A C 1
ATOM 1288 O O . SER A 1 155 ? -1.292 -9.451 12.841 1.00 96.38 155 SER A O 1
ATOM 1290 N N . ALA A 1 156 ? -0.153 -8.778 11.021 1.00 97.00 156 ALA A N 1
ATOM 1291 C CA . ALA A 1 156 ? -0.692 -9.784 10.113 1.00 97.00 156 ALA A CA 1
ATOM 1292 C C . ALA A 1 156 ? -0.371 -11.211 10.591 1.00 97.00 156 ALA A C 1
ATOM 1294 O O . ALA A 1 156 ? -1.251 -12.070 10.601 1.00 97.00 156 ALA A O 1
ATOM 1295 N N . ASP A 1 157 ? 0.855 -11.444 11.068 1.00 97.31 157 ASP A N 1
ATOM 1296 C CA . ASP A 1 157 ? 1.262 -12.735 11.621 1.00 97.31 157 ASP A CA 1
ATOM 1297 C C . ASP A 1 157 ? 0.446 -13.136 12.857 1.00 97.31 157 ASP A C 1
ATOM 1299 O O . ASP A 1 157 ? -0.060 -14.257 12.936 1.00 97.31 157 ASP A O 1
ATOM 1303 N N . ARG A 1 158 ? 0.267 -12.210 13.810 1.00 95.81 158 ARG A N 1
ATOM 1304 C CA . ARG A 1 158 ? -0.540 -12.453 15.017 1.00 95.81 158 ARG A CA 1
ATOM 1305 C C . ARG A 1 158 ? -2.002 -12.727 14.688 1.00 95.81 158 ARG A C 1
ATOM 1307 O O . ARG A 1 158 ? -2.593 -13.606 15.304 1.00 95.81 158 ARG A O 1
ATOM 1314 N N . MET A 1 159 ? -2.558 -12.007 13.714 1.00 93.94 159 MET A N 1
ATOM 1315 C CA . MET A 1 159 ? -3.935 -12.196 13.250 1.00 93.94 159 MET A CA 1
ATOM 1316 C C . MET A 1 159 ? -4.143 -13.525 12.512 1.00 93.94 159 MET A C 1
ATOM 1318 O O . MET A 1 159 ? -5.281 -13.941 12.352 1.00 93.94 159 MET A O 1
ATOM 1322 N N . GLY A 1 160 ? -3.079 -14.197 12.057 1.00 94.94 160 GLY A N 1
ATOM 1323 C CA . GLY A 1 160 ? -3.190 -15.425 11.265 1.00 94.94 160 GLY A CA 1
ATOM 1324 C C . GLY A 1 160 ? -3.415 -15.184 9.770 1.00 94.94 160 GLY A C 1
ATOM 1325 O O . GLY A 1 160 ? -3.915 -16.065 9.070 1.00 94.94 160 GLY A O 1
ATOM 1326 N N . VAL A 1 161 ? -3.038 -14.007 9.262 1.00 96.62 161 VAL A N 1
ATOM 1327 C CA . VAL A 1 161 ? -3.052 -13.705 7.825 1.00 96.62 161 VAL A CA 1
ATOM 1328 C C . VAL A 1 161 ? -2.063 -14.618 7.105 1.00 96.62 161 VAL A C 1
ATOM 1330 O O . VAL A 1 161 ? -0.920 -14.778 7.531 1.00 96.62 161 VAL A O 1
ATOM 1333 N N . LYS A 1 162 ? -2.475 -15.198 5.975 1.00 95.50 162 LYS A N 1
ATOM 1334 C CA . LYS A 1 162 ? -1.630 -16.152 5.238 1.00 95.50 162 LYS A CA 1
ATOM 1335 C C . LYS A 1 162 ? -0.540 -15.464 4.428 1.00 95.50 162 LYS A C 1
ATOM 1337 O O . LYS A 1 162 ? 0.583 -15.960 4.349 1.00 95.50 162 LYS A O 1
ATOM 1342 N N . VAL A 1 163 ? -0.877 -14.344 3.792 1.00 96.56 163 VAL A N 1
ATOM 1343 C CA . VAL A 1 163 ? 0.020 -13.632 2.879 1.00 96.56 163 VAL A CA 1
ATOM 1344 C C . VAL A 1 163 ? -0.116 -12.127 3.072 1.00 96.56 163 VAL A C 1
ATOM 1346 O O . VAL A 1 163 ? -1.222 -11.586 3.042 1.00 96.56 163 VAL A O 1
ATOM 1349 N N . LEU A 1 164 ? 1.024 -11.451 3.199 1.00 97.75 164 LEU A N 1
ATOM 1350 C CA . LEU A 1 164 ? 1.126 -9.999 3.163 1.00 97.75 164 LEU A CA 1
ATOM 1351 C C . LEU A 1 164 ? 2.039 -9.588 2.007 1.00 97.75 164 LEU A C 1
ATOM 1353 O O . LEU A 1 164 ? 3.211 -9.960 1.953 1.00 97.75 164 LEU A O 1
ATOM 1357 N N . SER A 1 165 ? 1.506 -8.803 1.077 1.00 97.06 165 SER A N 1
ATOM 1358 C CA . SER A 1 165 ? 2.264 -8.278 -0.054 1.00 97.06 165 SER A CA 1
ATOM 1359 C C . SER A 1 165 ? 2.740 -6.855 0.215 1.00 97.06 165 SER A C 1
ATOM 1361 O O . SER A 1 165 ? 1.931 -5.963 0.454 1.00 97.06 165 SER A O 1
ATOM 1363 N N . LEU A 1 166 ? 4.044 -6.620 0.093 1.00 96.94 166 LEU A N 1
ATOM 1364 C CA . LEU A 1 166 ? 4.659 -5.296 0.104 1.00 96.94 166 LEU A CA 1
ATOM 1365 C C . LEU A 1 166 ? 4.454 -4.626 -1.262 1.00 96.94 166 LEU A C 1
ATOM 1367 O O . LEU A 1 166 ? 4.986 -5.080 -2.279 1.00 96.94 166 LEU A O 1
ATOM 1371 N N . ALA A 1 167 ? 3.668 -3.553 -1.300 1.00 93.88 167 ALA A N 1
ATOM 1372 C CA . ALA A 1 167 ? 3.352 -2.838 -2.530 1.00 93.88 167 ALA A CA 1
ATOM 1373 C C . ALA A 1 167 ? 4.312 -1.673 -2.799 1.00 93.88 167 ALA A C 1
ATOM 1375 O O . ALA A 1 167 ? 4.788 -1.021 -1.871 1.00 93.88 167 ALA A O 1
ATOM 1376 N N . ALA A 1 168 ? 4.540 -1.380 -4.083 1.00 91.50 168 ALA A N 1
ATOM 1377 C CA . ALA A 1 168 ? 5.274 -0.200 -4.552 1.00 91.50 168 ALA A CA 1
ATOM 1378 C C . ALA A 1 168 ? 6.573 0.074 -3.760 1.00 91.50 168 ALA A C 1
ATOM 1380 O O . ALA A 1 168 ? 7.484 -0.750 -3.806 1.00 91.50 168 ALA A O 1
ATOM 1381 N N . LEU A 1 169 ? 6.676 1.188 -3.029 1.00 95.38 169 LEU A N 1
ATOM 1382 C CA . LEU A 1 169 ? 7.900 1.554 -2.308 1.00 95.38 169 LEU A CA 1
ATOM 1383 C C . LEU A 1 169 ? 8.111 0.779 -0.996 1.00 95.38 169 LEU A C 1
ATOM 1385 O O . LEU A 1 169 ? 9.239 0.725 -0.510 1.00 95.38 169 LEU A O 1
ATOM 1389 N N . ASN A 1 170 ? 7.096 0.083 -0.463 1.00 96.81 170 ASN A N 1
ATOM 1390 C CA . ASN A 1 170 ? 7.264 -0.770 0.725 1.00 96.81 170 ASN A CA 1
ATOM 1391 C C . ASN A 1 170 ? 8.205 -1.960 0.474 1.00 96.81 170 ASN A C 1
ATOM 1393 O O . ASN A 1 170 ? 8.757 -2.517 1.420 1.00 96.81 170 ASN A O 1
ATOM 1397 N N . LYS A 1 171 ? 8.403 -2.342 -0.793 1.00 93.56 171 LYS A N 1
ATOM 1398 C CA . LYS A 1 171 ? 9.344 -3.384 -1.244 1.00 93.56 171 LYS A CA 1
ATOM 1399 C C . LYS A 1 171 ? 10.619 -2.813 -1.873 1.00 93.56 171 LYS A C 1
ATOM 1401 O O . LYS A 1 171 ? 11.289 -3.518 -2.627 1.00 93.56 171 LYS A O 1
ATOM 1406 N N . ASN A 1 172 ? 10.929 -1.537 -1.653 1.00 93.12 172 ASN A N 1
ATOM 1407 C CA . ASN A 1 172 ? 12.134 -0.938 -2.217 1.00 93.12 172 ASN A CA 1
ATOM 1408 C C . ASN A 1 172 ? 13.390 -1.632 -1.647 1.00 93.12 172 ASN A C 1
ATOM 1410 O O . ASN A 1 172 ? 13.524 -1.823 -0.436 1.00 93.12 172 ASN A O 1
ATOM 1414 N N . GLU A 1 173 ? 14.320 -2.022 -2.520 1.00 91.25 173 GLU A N 1
ATOM 1415 C CA . GLU A 1 173 ? 15.554 -2.701 -2.117 1.00 91.25 173 GLU A CA 1
ATOM 1416 C C . GLU A 1 173 ? 16.456 -1.823 -1.260 1.00 91.25 173 GLU A C 1
ATOM 1418 O O . GLU A 1 173 ? 16.950 -2.290 -0.237 1.00 91.25 173 GLU A O 1
ATOM 1423 N N . ALA A 1 174 ? 16.598 -0.547 -1.620 1.00 91.69 174 ALA A N 1
ATOM 1424 C CA . ALA A 1 174 ? 17.388 0.407 -0.847 1.00 91.69 174 ALA A CA 1
ATOM 1425 C C . ALA A 1 174 ? 16.792 0.662 0.549 1.00 91.69 174 ALA A C 1
ATOM 1427 O O . ALA A 1 174 ? 17.498 1.086 1.459 1.00 91.69 174 ALA A O 1
ATOM 1428 N N . LEU A 1 175 ? 15.495 0.387 0.726 1.00 94.56 175 LEU A N 1
ATOM 1429 C CA . LEU A 1 175 ? 14.788 0.578 1.988 1.00 94.56 175 LEU A CA 1
ATOM 1430 C C . LEU A 1 175 ? 14.944 -0.628 2.927 1.00 94.56 175 LEU A C 1
ATOM 1432 O O . LEU A 1 175 ? 15.215 -0.454 4.114 1.00 94.56 175 LEU A O 1
ATOM 1436 N N . ASN A 1 176 ? 14.714 -1.846 2.425 1.00 95.44 176 ASN A N 1
ATOM 1437 C CA . ASN A 1 176 ? 14.632 -3.056 3.259 1.00 95.44 176 ASN A CA 1
ATOM 1438 C C . ASN A 1 176 ? 15.017 -4.361 2.536 1.00 95.44 176 ASN A C 1
ATOM 1440 O O . ASN A 1 176 ? 14.655 -5.457 2.980 1.00 95.44 176 ASN A O 1
ATOM 1444 N N . GLY A 1 177 ? 15.726 -4.262 1.409 1.00 94.00 177 GLY A N 1
ATOM 1445 C CA . GLY A 1 177 ? 16.107 -5.417 0.596 1.00 94.00 177 GLY A CA 1
ATOM 1446 C C . GLY A 1 177 ? 14.908 -6.135 -0.029 1.00 94.00 177 GLY A C 1
ATOM 1447 O O . GLY A 1 177 ? 14.948 -7.349 -0.204 1.00 94.00 177 GLY A O 1
ATOM 1448 N N . GLY A 1 178 ? 13.805 -5.426 -0.296 1.00 91.88 178 GLY A N 1
ATOM 1449 C CA . GLY A 1 178 ? 12.584 -6.027 -0.840 1.00 91.88 178 GLY A CA 1
ATOM 1450 C C . GLY A 1 178 ? 11.823 -6.907 0.153 1.00 91.88 178 GLY A C 1
ATOM 1451 O O . GLY A 1 178 ? 11.125 -7.831 -0.259 1.00 91.88 178 GLY A O 1
ATOM 1452 N N . GLY A 1 179 ? 11.972 -6.636 1.450 1.00 94.31 179 GLY A N 1
ATOM 1453 C CA . GLY A 1 179 ? 11.356 -7.375 2.552 1.00 94.31 179 GLY A CA 1
ATOM 1454 C C . GLY A 1 179 ? 12.281 -8.382 3.241 1.00 94.31 179 GLY A C 1
ATOM 1455 O O . GLY A 1 179 ? 11.938 -8.874 4.316 1.00 94.31 179 GLY A O 1
ATOM 1456 N N . VAL A 1 180 ? 13.471 -8.648 2.684 1.00 95.19 180 VAL A N 1
ATOM 1457 C CA . VAL A 1 180 ? 14.461 -9.583 3.256 1.00 95.19 180 VAL A CA 1
ATOM 1458 C C . VAL A 1 180 ? 14.863 -9.186 4.676 1.00 95.19 180 VAL A C 1
ATOM 1460 O O . VAL A 1 180 ? 15.049 -10.061 5.521 1.00 95.19 180 VAL A O 1
ATOM 1463 N N . LEU A 1 181 ? 14.936 -7.880 4.960 1.00 96.75 181 LEU A N 1
ATOM 1464 C CA . LEU A 1 181 ? 15.197 -7.357 6.302 1.00 96.75 181 LEU A CA 1
ATOM 1465 C C . LEU A 1 181 ? 14.269 -7.982 7.356 1.00 96.75 181 LEU A C 1
ATOM 1467 O O . LEU A 1 181 ? 14.733 -8.418 8.407 1.00 96.75 181 LEU A O 1
ATOM 1471 N N . PHE A 1 182 ? 12.968 -8.049 7.070 1.00 97.25 182 PHE A N 1
ATOM 1472 C CA . PHE A 1 182 ? 11.965 -8.498 8.035 1.00 97.25 182 PHE A CA 1
ATOM 1473 C C . PHE A 1 182 ? 11.943 -10.016 8.176 1.00 97.25 182 PHE A C 1
ATOM 1475 O O . PHE A 1 182 ? 11.859 -10.514 9.292 1.00 97.25 182 PHE A O 1
ATOM 1482 N N . VAL A 1 183 ? 12.082 -10.746 7.066 1.00 95.31 183 VAL A N 1
ATOM 1483 C CA . VAL A 1 183 ? 12.112 -12.217 7.078 1.00 95.31 183 VAL A CA 1
ATOM 1484 C C . VAL A 1 183 ? 13.351 -12.738 7.811 1.00 95.31 183 VAL A C 1
ATOM 1486 O O . VAL A 1 183 ? 13.259 -13.703 8.560 1.00 95.31 183 VAL A O 1
ATOM 1489 N N . ARG A 1 184 ? 14.509 -12.077 7.663 1.00 97.00 184 ARG A N 1
ATOM 1490 C CA . ARG A 1 184 ? 15.720 -12.431 8.426 1.00 97.00 184 ARG A CA 1
ATOM 1491 C C . ARG A 1 184 ? 15.591 -12.106 9.910 1.00 97.00 184 ARG A C 1
ATOM 1493 O O . ARG A 1 184 ? 16.055 -12.876 10.741 1.00 97.00 184 ARG A O 1
ATOM 1500 N N . LYS A 1 185 ? 14.985 -10.961 10.237 1.00 97.69 185 LYS A N 1
ATOM 1501 C CA . LYS A 1 185 ? 14.792 -10.523 11.625 1.00 97.69 185 LYS A CA 1
ATOM 1502 C C . LYS A 1 185 ? 13.782 -11.396 12.376 1.00 97.69 185 LYS A C 1
ATOM 1504 O O . LYS A 1 185 ? 13.944 -11.605 13.572 1.00 97.69 185 LYS A O 1
ATOM 1509 N N . HIS A 1 186 ? 12.776 -11.920 11.674 1.00 97.62 186 HIS A N 1
ATOM 1510 C CA . HIS A 1 186 ? 11.711 -12.758 12.228 1.00 97.62 186 HIS A CA 1
ATOM 1511 C C . HIS A 1 186 ? 11.647 -14.102 11.484 1.00 97.62 186 HIS A C 1
ATOM 1513 O O . HIS A 1 186 ? 10.788 -14.288 10.622 1.00 97.62 186 HIS A O 1
ATOM 1519 N N . PRO A 1 187 ? 12.538 -15.061 11.798 1.00 95.44 187 PRO A N 1
ATOM 1520 C CA . PRO A 1 187 ? 12.629 -16.321 11.053 1.00 95.44 187 PRO A CA 1
ATOM 1521 C C . PRO A 1 187 ? 11.394 -17.222 11.210 1.00 95.44 187 PRO A C 1
ATOM 1523 O O . PRO A 1 187 ? 11.152 -18.082 10.369 1.00 95.44 187 PRO A O 1
ATOM 1526 N N . ASN A 1 188 ? 10.592 -17.007 12.257 1.00 96.81 188 ASN A N 1
ATOM 1527 C CA . ASN A 1 188 ? 9.429 -17.831 12.600 1.00 96.81 188 ASN A CA 1
ATOM 1528 C C . ASN A 1 188 ? 8.088 -17.218 12.146 1.00 96.81 188 ASN A C 1
ATOM 1530 O O . ASN A 1 188 ? 7.044 -17.554 12.705 1.00 96.81 188 ASN A O 1
ATOM 1534 N N . LEU A 1 189 ? 8.099 -16.297 11.173 1.00 97.31 189 LEU A N 1
ATOM 1535 C CA . LEU A 1 189 ? 6.864 -15.745 10.605 1.00 97.31 189 LEU A CA 1
ATOM 1536 C C . LEU A 1 189 ? 6.038 -16.852 9.937 1.00 97.31 189 LEU A C 1
ATOM 1538 O O . LEU A 1 189 ? 6.513 -17.568 9.055 1.00 97.31 189 LEU A O 1
ATOM 1542 N N . ARG A 1 190 ? 4.770 -16.951 10.331 1.00 97.19 190 ARG A N 1
ATOM 1543 C CA . ARG A 1 190 ? 3.746 -17.797 9.708 1.00 97.19 190 ARG A CA 1
ATOM 1544 C C . ARG A 1 190 ? 3.146 -17.102 8.488 1.00 97.19 190 ARG A C 1
ATOM 1546 O O . ARG A 1 190 ? 2.828 -17.762 7.498 1.00 97.19 190 ARG A O 1
ATOM 1553 N N . VAL A 1 191 ? 3.011 -15.774 8.541 1.00 97.62 191 VAL A N 1
ATOM 1554 C CA . VAL A 1 191 ? 2.610 -14.962 7.385 1.00 97.62 191 VAL A CA 1
ATOM 1555 C C . VAL A 1 191 ? 3.702 -14.974 6.314 1.00 97.62 191 VAL A C 1
ATOM 1557 O O . VAL A 1 191 ? 4.880 -14.740 6.583 1.00 97.62 191 VAL A O 1
ATOM 1560 N N . ARG A 1 192 ? 3.312 -15.198 5.058 1.00 96.69 192 ARG A N 1
ATOM 1561 C CA . ARG A 1 192 ? 4.233 -15.124 3.917 1.00 96.69 192 ARG A CA 1
ATOM 1562 C C . ARG A 1 192 ? 4.351 -13.685 3.431 1.00 96.69 192 ARG A C 1
ATOM 1564 O O . ARG A 1 192 ? 3.370 -13.113 2.957 1.00 96.69 192 ARG A O 1
ATOM 1571 N N . VAL A 1 193 ? 5.552 -13.118 3.504 1.00 96.81 193 VAL A N 1
ATOM 1572 C CA . VAL A 1 193 ? 5.847 -11.775 2.982 1.00 96.81 193 VAL A CA 1
ATOM 1573 C C . VAL A 1 193 ? 6.273 -11.873 1.516 1.00 96.81 193 VAL A C 1
ATOM 1575 O O . VAL A 1 193 ? 7.222 -12.583 1.193 1.00 96.81 193 VAL A O 1
ATOM 1578 N N . VAL A 1 194 ? 5.577 -11.170 0.619 1.00 94.88 194 VAL A N 1
ATOM 1579 C CA . VAL A 1 194 ? 5.822 -11.217 -0.837 1.00 94.88 194 VAL A CA 1
ATOM 1580 C C . VAL A 1 194 ? 5.875 -9.816 -1.457 1.00 94.88 194 VAL A C 1
ATOM 1582 O O . VAL A 1 194 ? 5.388 -8.858 -0.872 1.00 94.88 194 VAL A O 1
ATOM 1585 N N . HIS A 1 195 ? 6.442 -9.673 -2.660 1.00 89.31 195 HIS A N 1
ATOM 1586 C CA . HIS A 1 195 ? 6.570 -8.379 -3.361 1.00 89.31 195 HIS A CA 1
ATOM 1587 C C . HIS A 1 195 ? 5.711 -8.248 -4.638 1.00 89.31 195 HIS A C 1
ATOM 1589 O O . HIS A 1 195 ? 5.688 -7.194 -5.279 1.00 89.31 195 HIS A O 1
ATOM 1595 N N . GLY A 1 196 ? 5.062 -9.327 -5.087 1.00 89.00 196 GLY A N 1
ATOM 1596 C CA . GLY A 1 196 ? 4.143 -9.329 -6.238 1.00 89.00 196 GLY A CA 1
ATOM 1597 C C . GLY A 1 196 ? 4.763 -9.185 -7.641 1.00 89.00 196 GLY A C 1
ATOM 1598 O O . GLY A 1 196 ? 4.076 -9.475 -8.610 1.00 89.00 196 GLY A O 1
ATOM 1599 N N . ASN A 1 197 ? 6.047 -8.809 -7.772 1.00 90.62 197 ASN A N 1
ATOM 1600 C CA . ASN A 1 197 ? 6.711 -8.572 -9.073 1.00 90.62 197 ASN A CA 1
ATOM 1601 C C . ASN A 1 197 ? 6.480 -9.655 -10.139 1.00 90.62 197 ASN A C 1
ATOM 1603 O O . ASN A 1 197 ? 6.234 -9.307 -11.285 1.00 90.62 197 ASN A O 1
ATOM 1607 N N . THR A 1 198 ? 6.542 -10.943 -9.788 1.00 91.50 198 THR A N 1
ATOM 1608 C CA . THR A 1 198 ? 6.355 -12.033 -10.763 1.00 91.50 198 THR A CA 1
ATOM 1609 C C . THR A 1 198 ? 4.945 -12.043 -11.349 1.00 91.50 198 THR A C 1
ATOM 1611 O O . THR A 1 198 ? 4.783 -12.201 -12.554 1.00 91.50 198 THR A O 1
ATOM 1614 N N . LEU A 1 199 ? 3.923 -11.822 -10.515 1.00 92.62 199 LEU A N 1
ATOM 1615 C CA . LEU A 1 199 ? 2.540 -11.727 -10.981 1.00 92.62 199 LEU A CA 1
ATOM 1616 C C . LEU A 1 199 ? 2.338 -10.465 -11.822 1.00 92.62 199 LEU A C 1
ATOM 1618 O O . LEU A 1 199 ? 1.689 -10.531 -12.858 1.00 92.62 199 LEU A O 1
ATOM 1622 N N . THR A 1 200 ? 2.932 -9.336 -11.418 1.00 92.81 200 THR A N 1
ATOM 1623 C CA . THR A 1 200 ? 2.915 -8.110 -12.228 1.00 92.81 200 THR A CA 1
ATOM 1624 C C . THR A 1 200 ? 3.541 -8.351 -13.601 1.00 92.81 200 THR A C 1
ATOM 1626 O O . THR A 1 200 ? 2.922 -7.995 -14.592 1.00 92.81 200 THR A O 1
ATOM 1629 N N . ALA A 1 201 ? 4.699 -9.018 -13.676 1.00 94.38 201 ALA A N 1
ATOM 1630 C CA . ALA A 1 201 ? 5.339 -9.355 -14.947 1.00 94.38 201 ALA A CA 1
ATOM 1631 C C . ALA A 1 201 ? 4.417 -10.205 -15.829 1.00 94.38 201 ALA A C 1
ATOM 1633 O O . ALA A 1 201 ? 4.195 -9.865 -16.985 1.00 94.38 201 ALA A O 1
ATOM 1634 N N . ALA A 1 202 ? 3.843 -11.274 -15.267 1.00 95.06 202 ALA A N 1
ATOM 1635 C CA . ALA A 1 202 ? 2.952 -12.173 -15.994 1.00 95.06 202 ALA A CA 1
ATOM 1636 C C . ALA A 1 202 ? 1.704 -11.453 -16.529 1.00 95.06 202 ALA A C 1
ATOM 1638 O O . ALA A 1 202 ? 1.322 -11.660 -17.677 1.00 95.06 202 ALA A O 1
ATOM 1639 N N . VAL A 1 203 ? 1.092 -10.579 -15.722 1.00 95.62 203 VAL A N 1
ATOM 1640 C CA . VAL A 1 203 ? -0.059 -9.774 -16.154 1.00 95.62 203 VAL A CA 1
ATOM 1641 C C . VAL A 1 203 ? 0.344 -8.787 -17.247 1.00 95.62 203 VAL A C 1
ATOM 1643 O O . VAL A 1 203 ? -0.369 -8.697 -18.239 1.00 95.62 203 VAL A O 1
ATOM 1646 N N . THR A 1 204 ? 1.480 -8.093 -17.109 1.00 94.44 204 THR A N 1
ATOM 1647 C CA . THR A 1 204 ? 1.975 -7.166 -18.139 1.00 94.44 204 THR A CA 1
ATOM 1648 C C . THR A 1 204 ? 2.212 -7.884 -19.461 1.00 94.44 204 THR A C 1
ATOM 1650 O O . THR A 1 204 ? 1.745 -7.416 -20.489 1.00 94.44 204 THR A O 1
ATOM 1653 N N . ILE A 1 205 ? 2.864 -9.047 -19.434 1.00 94.38 205 ILE A N 1
ATOM 1654 C CA . ILE A 1 205 ? 3.089 -9.874 -20.625 1.00 94.38 205 ILE A CA 1
ATOM 1655 C C . ILE A 1 205 ? 1.756 -10.288 -21.260 1.00 94.38 205 ILE A C 1
ATOM 1657 O O . ILE A 1 205 ? 1.576 -10.138 -22.461 1.00 94.38 205 ILE A O 1
ATOM 1661 N N . ASN A 1 206 ? 0.796 -10.760 -20.460 1.00 95.12 206 ASN A N 1
ATOM 1662 C CA . ASN A 1 206 ? -0.512 -11.198 -20.954 1.00 95.12 206 ASN A CA 1
ATOM 1663 C C . ASN A 1 206 ? -1.373 -10.051 -21.525 1.00 95.12 206 ASN A C 1
ATOM 1665 O O . ASN A 1 206 ? -2.367 -10.311 -22.196 1.00 95.12 206 ASN A O 1
ATOM 1669 N N . GLN A 1 207 ? -1.037 -8.795 -21.225 1.00 95.00 207 GLN A N 1
ATOM 1670 C CA . GLN A 1 207 ? -1.708 -7.613 -21.774 1.00 95.00 207 GLN A CA 1
ATOM 1671 C C . GLN A 1 207 ? -1.127 -7.158 -23.118 1.00 95.00 207 GLN A C 1
ATOM 1673 O O . GLN A 1 207 ? -1.769 -6.355 -23.792 1.00 95.00 207 GLN A O 1
ATOM 1678 N N . ILE A 1 208 ? 0.055 -7.642 -23.510 1.00 94.00 208 ILE A N 1
ATOM 1679 C CA . ILE A 1 208 ? 0.654 -7.317 -24.808 1.00 94.00 208 ILE A CA 1
ATOM 1680 C C . ILE A 1 208 ? -0.160 -8.030 -25.907 1.00 94.00 208 ILE A C 1
ATOM 1682 O O . ILE A 1 208 ? -0.379 -9.241 -25.799 1.00 94.00 208 ILE A O 1
ATOM 1686 N N . PRO A 1 209 ? -0.639 -7.314 -26.945 1.00 94.50 209 PRO A N 1
ATOM 1687 C CA . PRO A 1 209 ? -1.314 -7.942 -28.078 1.00 94.50 209 PRO A CA 1
ATOM 1688 C C . PRO A 1 209 ? -0.420 -8.981 -28.770 1.00 94.50 209 PRO A C 1
ATOM 1690 O O . PRO A 1 209 ? 0.799 -8.834 -28.830 1.00 94.50 209 PRO A O 1
ATOM 1693 N N . LYS A 1 210 ? -1.023 -10.063 -29.274 1.00 90.00 210 LYS A N 1
ATOM 1694 C CA . LYS A 1 210 ? -0.278 -11.218 -29.816 1.00 90.00 210 LYS A CA 1
ATOM 1695 C C . LYS A 1 210 ? 0.436 -10.930 -31.140 1.00 90.00 210 LYS A C 1
ATOM 1697 O O . LYS A 1 210 ? 1.299 -11.702 -31.533 1.00 90.00 210 LYS A O 1
ATOM 1702 N N . ASP A 1 211 ? 0.028 -9.873 -31.82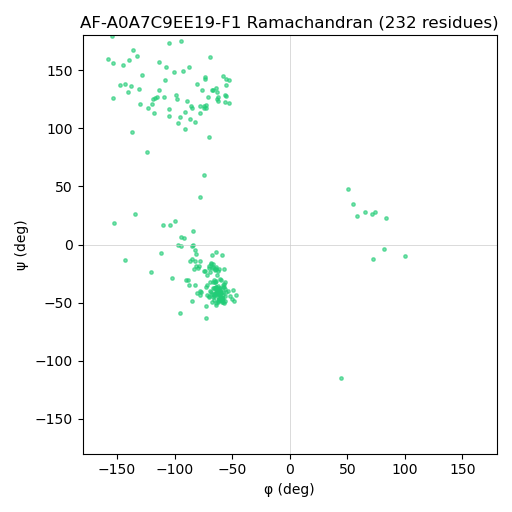1 1.00 94.12 211 ASP A N 1
ATOM 1703 C CA . ASP A 1 211 ? 0.498 -9.398 -33.121 1.00 94.12 211 ASP A CA 1
ATOM 1704 C C . ASP A 1 211 ? 1.590 -8.320 -33.009 1.00 94.12 211 ASP A C 1
ATOM 1706 O O . ASP A 1 211 ? 2.003 -7.749 -34.012 1.00 94.12 211 ASP A O 1
ATOM 1710 N N . VAL A 1 212 ? 2.072 -8.032 -31.795 1.00 93.19 212 VAL A N 1
ATOM 1711 C CA . VAL A 1 212 ? 3.165 -7.077 -31.584 1.00 93.19 212 VAL A CA 1
ATOM 1712 C C . VAL A 1 212 ? 4.501 -7.687 -32.006 1.00 93.19 212 VAL A C 1
ATOM 1714 O O . VAL A 1 212 ? 4.956 -8.663 -31.413 1.00 93.19 212 VAL A O 1
ATOM 1717 N N . GLU A 1 213 ? 5.156 -7.061 -32.984 1.00 92.38 213 GLU A N 1
ATOM 1718 C CA . GLU A 1 213 ? 6.494 -7.446 -33.462 1.00 92.38 213 GLU A CA 1
ATOM 1719 C C . GLU A 1 213 ? 7.627 -6.758 -32.681 1.00 92.38 213 GLU A C 1
ATOM 1721 O O . GLU A 1 213 ? 8.697 -7.333 -32.493 1.00 92.38 213 GLU A O 1
ATOM 1726 N N . GLU A 1 214 ? 7.390 -5.543 -32.175 1.00 93.81 214 GLU A N 1
ATOM 1727 C CA . GLU A 1 214 ? 8.397 -4.736 -31.481 1.00 93.81 214 GLU A CA 1
ATOM 1728 C C . GLU A 1 214 ? 7.870 -4.194 -30.149 1.00 93.81 214 GLU A C 1
ATOM 1730 O O . GLU A 1 214 ? 6.776 -3.634 -30.062 1.00 93.81 214 GLU A O 1
ATOM 1735 N N . VAL A 1 215 ? 8.678 -4.316 -29.090 1.00 92.94 215 VAL A N 1
ATOM 1736 C CA . VAL A 1 215 ? 8.339 -3.805 -27.754 1.00 92.94 215 VAL A CA 1
ATOM 1737 C C . VAL A 1 215 ? 9.411 -2.841 -27.267 1.00 92.94 215 VAL A C 1
ATOM 1739 O O . VAL A 1 215 ? 10.550 -3.227 -27.002 1.00 92.94 215 VAL A O 1
ATOM 1742 N N . PHE A 1 216 ? 9.024 -1.586 -27.048 1.00 94.06 216 PHE A N 1
ATOM 1743 C CA . PHE A 1 216 ? 9.862 -0.620 -26.348 1.00 94.06 216 PHE A CA 1
ATOM 1744 C C . PHE A 1 216 ? 9.651 -0.721 -24.831 1.00 94.06 216 PHE A C 1
ATOM 1746 O O . PHE A 1 216 ? 8.612 -0.319 -24.303 1.00 94.06 216 PHE A O 1
ATOM 1753 N N . LEU A 1 217 ? 10.643 -1.253 -24.111 1.00 93.75 217 LEU A N 1
ATOM 1754 C CA . LEU A 1 217 ? 10.561 -1.478 -22.666 1.00 93.75 217 LEU A CA 1
ATOM 1755 C C . LEU A 1 217 ? 11.377 -0.451 -21.871 1.00 93.75 217 LEU A C 1
ATOM 1757 O O . LEU A 1 217 ? 12.606 -0.506 -21.814 1.00 93.75 217 LEU A O 1
ATOM 1761 N N . THR A 1 218 ? 10.688 0.434 -21.153 1.00 93.75 218 THR A N 1
ATOM 1762 C CA . THR A 1 218 ? 11.325 1.330 -20.180 1.00 93.75 218 THR A CA 1
ATOM 1763 C C . THR A 1 218 ? 11.587 0.602 -18.857 1.00 93.75 218 THR A C 1
ATOM 1765 O O . THR A 1 218 ? 10.773 -0.183 -18.372 1.00 93.75 218 THR A O 1
ATOM 1768 N N . GLY A 1 219 ? 12.761 0.829 -18.256 1.00 89.75 219 GLY A N 1
ATOM 1769 C CA . GLY A 1 219 ? 13.125 0.196 -16.981 1.00 89.75 219 GLY A CA 1
ATOM 1770 C C . GLY A 1 219 ? 13.489 -1.294 -17.078 1.00 89.75 219 GLY A C 1
ATOM 1771 O O . GLY A 1 219 ? 13.334 -2.022 -16.091 1.00 89.75 219 GLY A O 1
ATOM 1772 N N . ALA A 1 220 ? 14.002 -1.747 -18.228 1.00 89.75 220 ALA A N 1
ATOM 1773 C CA . ALA A 1 220 ? 14.394 -3.138 -18.493 1.00 89.75 220 ALA A CA 1
ATOM 1774 C C . ALA A 1 220 ? 15.438 -3.715 -17.509 1.00 89.75 220 ALA A C 1
ATOM 1776 O O . ALA A 1 220 ? 15.533 -4.927 -17.346 1.00 89.75 220 ALA A O 1
ATOM 1777 N N . THR A 1 221 ? 16.199 -2.869 -16.810 1.00 88.06 221 THR A N 1
ATOM 1778 C CA . THR A 1 221 ? 17.193 -3.287 -15.804 1.00 88.06 221 THR A CA 1
ATOM 1779 C C . THR A 1 221 ? 16.603 -3.531 -14.411 1.00 88.06 221 THR A C 1
ATOM 1781 O O . THR A 1 221 ? 17.264 -4.113 -13.552 1.00 88.06 221 THR A O 1
ATOM 1784 N N . SER A 1 222 ? 15.356 -3.118 -14.161 1.00 88.06 222 SER A N 1
ATOM 1785 C CA . SER A 1 222 ? 14.670 -3.375 -12.889 1.00 88.06 222 SER A CA 1
ATOM 1786 C C . SER A 1 222 ? 14.330 -4.862 -12.723 1.00 88.06 222 SER A C 1
ATOM 1788 O O . SER A 1 222 ? 14.238 -5.595 -13.702 1.00 88.06 222 SER A O 1
ATOM 1790 N N . LYS A 1 223 ? 14.059 -5.334 -11.496 1.00 85.38 223 LYS A N 1
ATOM 1791 C CA . LYS A 1 223 ? 13.621 -6.731 -11.272 1.00 85.38 223 LYS A CA 1
ATOM 1792 C C . LYS A 1 223 ? 12.402 -7.124 -12.113 1.00 85.38 223 LYS A C 1
ATOM 1794 O O . LYS A 1 223 ? 12.336 -8.246 -12.604 1.00 85.38 223 LYS A O 1
ATOM 1799 N N . LEU A 1 224 ? 11.440 -6.209 -12.239 1.00 89.44 224 LEU A N 1
ATOM 1800 C CA . LEU A 1 224 ? 10.228 -6.408 -13.030 1.00 89.44 224 LEU A CA 1
ATOM 1801 C C . LEU A 1 224 ? 10.542 -6.358 -14.529 1.00 89.44 224 LEU A C 1
ATOM 1803 O O . LEU A 1 224 ? 10.229 -7.301 -15.249 1.00 89.44 224 LEU A O 1
ATOM 1807 N N . GLY A 1 225 ? 11.202 -5.287 -14.977 1.00 92.38 225 GLY A N 1
ATOM 1808 C CA . GLY A 1 225 ? 11.546 -5.083 -16.383 1.00 92.38 225 GLY A CA 1
ATOM 1809 C C . GLY A 1 225 ? 12.444 -6.189 -16.923 1.00 92.38 225 GLY A C 1
ATOM 1810 O O . GLY A 1 225 ? 12.187 -6.699 -18.004 1.00 92.38 225 GLY A O 1
ATOM 1811 N N . ARG A 1 226 ? 13.417 -6.658 -16.138 1.00 93.50 226 ARG A N 1
ATOM 1812 C CA . ARG A 1 226 ? 14.298 -7.762 -16.528 1.00 93.50 226 ARG A CA 1
ATOM 1813 C C . ARG A 1 226 ? 13.520 -9.056 -16.739 1.00 93.50 226 ARG A C 1
ATOM 1815 O O . ARG A 1 226 ? 13.802 -9.773 -17.689 1.00 93.50 226 ARG A O 1
ATOM 1822 N N . ALA A 1 227 ? 12.550 -9.360 -15.875 1.00 93.56 227 ALA A N 1
ATOM 1823 C CA . ALA A 1 227 ? 11.712 -10.547 -16.035 1.00 93.56 227 ALA A CA 1
ATOM 1824 C C . ALA A 1 227 ? 10.859 -10.478 -17.313 1.00 93.56 227 ALA A C 1
ATOM 1826 O O . ALA A 1 227 ? 10.734 -11.481 -18.007 1.00 93.56 227 ALA A O 1
ATOM 1827 N N . ILE A 1 228 ? 10.322 -9.296 -17.636 1.00 95.12 228 ILE A N 1
ATOM 1828 C CA . ILE A 1 228 ? 9.554 -9.060 -18.867 1.00 95.12 228 ILE A CA 1
ATOM 1829 C C . ILE A 1 228 ? 10.464 -9.165 -20.097 1.00 95.12 228 ILE A C 1
ATOM 1831 O O . ILE A 1 228 ? 10.153 -9.918 -21.011 1.00 95.12 228 ILE A O 1
ATOM 1835 N N . ALA A 1 229 ? 11.617 -8.490 -20.094 1.00 94.62 229 ALA A N 1
ATOM 1836 C CA . ALA A 1 229 ? 12.589 -8.532 -21.187 1.00 94.62 229 ALA A CA 1
ATOM 1837 C C . ALA A 1 229 ? 13.039 -9.968 -21.491 1.00 94.62 229 ALA A C 1
ATOM 1839 O O . ALA A 1 229 ? 12.981 -10.410 -22.631 1.00 94.62 229 ALA A O 1
ATOM 1840 N N . LEU A 1 230 ? 13.415 -10.731 -20.457 1.00 94.00 230 LEU A N 1
ATOM 1841 C CA . LEU A 1 230 ? 13.824 -12.129 -20.612 1.00 94.00 230 LEU A CA 1
ATOM 1842 C C . LEU A 1 230 ? 12.710 -13.037 -21.139 1.00 94.00 230 LEU A C 1
ATOM 1844 O O . LEU A 1 230 ? 13.018 -14.081 -21.706 1.00 94.00 230 LEU A O 1
ATOM 1848 N N . TYR A 1 231 ? 11.442 -12.694 -20.905 1.00 93.81 231 TYR A N 1
ATOM 1849 C CA . TYR A 1 231 ? 10.317 -13.441 -21.456 1.00 93.81 231 TYR A CA 1
ATOM 1850 C C . TYR A 1 231 ? 10.080 -13.093 -22.927 1.00 93.81 231 TYR A C 1
ATOM 1852 O O . TYR A 1 231 ? 9.872 -13.999 -23.721 1.00 93.81 231 TYR A O 1
ATOM 1860 N N . LEU A 1 232 ? 10.132 -11.805 -23.280 1.00 92.62 232 LEU A N 1
ATOM 1861 C CA . LEU A 1 232 ? 9.884 -11.323 -24.643 1.00 92.62 232 LEU A CA 1
ATOM 1862 C C . LEU A 1 232 ? 11.013 -11.659 -25.625 1.00 92.62 232 LEU A C 1
ATOM 1864 O O . LEU A 1 232 ? 10.762 -11.763 -26.814 1.00 92.62 232 LEU A O 1
ATOM 1868 N N . CYS A 1 233 ? 12.248 -11.831 -25.148 1.00 90.06 233 CYS A N 1
ATOM 1869 C CA . CYS A 1 233 ? 13.385 -12.221 -25.988 1.00 90.06 233 CYS A CA 1
ATOM 1870 C C . CYS A 1 233 ? 13.499 -13.742 -26.229 1.00 90.06 233 CYS A C 1
ATOM 1872 O O . CYS A 1 233 ? 14.559 -14.194 -26.662 1.00 90.06 233 CYS A O 1
ATOM 1874 N N . ARG A 1 234 ? 12.479 -14.534 -25.882 1.00 82.19 234 ARG A N 1
ATOM 1875 C CA . ARG A 1 234 ? 12.411 -15.971 -26.191 1.00 82.19 234 ARG A CA 1
ATOM 1876 C C . ARG A 1 234 ? 11.615 -16.195 -27.460 1.00 82.19 234 ARG A C 1
ATOM 1878 O O . ARG A 1 234 ? 12.038 -17.088 -28.221 1.00 82.19 234 ARG A O 1
#

Secondary structure (DSSP, 8-state):
--S--HHHHHHHHH-TTS---TT-HHHHHHTT---THHHHHHHHHHHTTTTSPPPPSEEEEEEE--HHHHHTSTTT-HHHHTS-----GGGGGGHHHHHHHHHHHHHH---EEEEEEEETTEEEEEEEEEEEGGGGG-GGGHHHHHHHHHHHHHHHHHHT-SEEEE-GGGG-HHHHGGGHHHHHH-TT--SEEE--HHHHHHHHHHHS-TT------TTTTSHHHHHHHHHHT-

Radius of gyration: 21.76 Å; Cα contacts (8 Å, |Δi|>4): 280; chains: 1; bounding box: 56×43×55 Å

Sequence (234 aa):
YLIYTPTYHTLHHTEKDSNFCLFMPLYDLLGNTLNGKSWELQKQISLNVGKNENIPDFVFLAHVVDISSAIHVPFVFRSFASMPYAT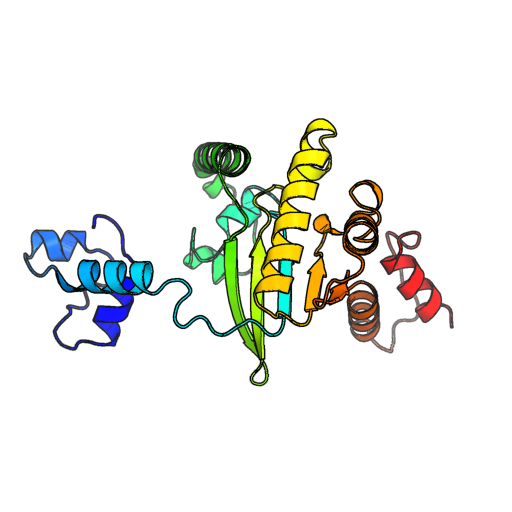RLFILPVWPIAFLVMFAMWAWASIFTVSFYNLRNRLHHTWVVPRFGFQYFLPFATKGINQQIEKAILSADRMGVKVLSLAALNKNEALNGGGVLFVRKHPNLRVRVVHGNTLTAAVTINQIPKDVEEVFLTGATSKLGRAIALYLCR